Protein AF-A0A4Z2B7N5-F1 (afdb_monomer_lite)

Foldseek 3Di:
DCPPVVVVVVVVVVVVVVVVVVVVVLVVQLVQLLCQQAVNQPDCPDPFQSGPSDPNHDRDDSVVSSVVSVVCSVVLHAGDDHDPDPDDDDDDDDDDDDDDDDDDDDDPPLVPVQLAAELVNLVVLVVVCVVVVHCPSVLNSLLVQLLDLVRLLPYQFDDDPVVPPPDDDDDDDDDDDPDDDPDLAPPRHPLVSLLVSLVVQVVDPSNVLSNLNSLLNNLVVLLCCLVRVVVCVVPVSSLSSVSSVLSNLCCLPPSNLPGRVLSNLSSQLSDPPSSLQNNLQNQLVVDDVSLVSQLVSLVSSLVCVVVVDDADPVRHSCPDSSNVSSVSSNVSSVSSCVSNDDPPPPDPDCPDDDPDDD

Sequence (358 aa):
MSLRAVVHVSETSEQTCWSRQKRAAAKHLIEHYFLQLTEGCGNADCRNEFCASCRDFRPLDNNTAAVKALELFKINAKLCRPPPLNRESHSPSLGCGPSEYSQLELSDADFSDVHYLTETTVCMILSFCEEEGDYSALVRVIGRIFSKADALMRSFRKDDPTELLGASSAAALPDEDPGEASDLSEVTVDVRAVRRVYDRLLAIEQVEQAFVNALIHLSTNMELDLEYLNAYETNPDYLNIFIIIMENSNLHSPEYLEEALPQFCRALIKLPVSGLARLSKVWSTSGLPHIRHVMETFQQLITFTVVSNEYDAENLVNDDETVVAATRCLKVAFYASIQGGELDVGNSEEEGGGLGVR

Radius of gyration: 26.0 Å; chains: 1; bounding box: 65×75×94 Å

Organism: NCBI:txid433685

Secondary structure (DSSP, 8-state):
--THHHHHHHHHHHHHHHHHHHHHHHHHHHHHHHHHHHT----TT---TT-TTSTTPPP--HHHHHHHHHHHHHTTPPPPPPP----------------------------TT--S--HHHHHHHHHHHHHHS--HHHHHHHHHHHT-HHHHHHTTBPPPGGGS-SSS-------S---S-S-S----B-HHHHHHHHHHHTT-HHHHHHHHHHHHHHHHHHHHHHHHS-HHHH-GGGHHHHHHHHT-TTTTSHHIIIIIHHHHHHHHTTS-HHHHHHHHHHHHHS-HHHHHHHHHHHHHHHHHHHHHS---SSS-GGG-HHHHHHHHHHHHHHHHHHHHSPP--TTS----------

pLDDT: mean 76.88, std 22.71, range [23.25, 97.81]

Structure (mmCIF, N/CA/C/O backbone):
data_AF-A0A4Z2B7N5-F1
#
_entry.id   AF-A0A4Z2B7N5-F1
#
loop_
_atom_site.group_PDB
_atom_site.id
_atom_site.type_symbol
_atom_site.label_atom_id
_atom_site.label_alt_id
_atom_site.label_comp_id
_atom_site.label_asym_id
_atom_site.label_entity_id
_atom_site.label_seq_id
_atom_site.pdbx_PDB_ins_code
_atom_site.Cartn_x
_atom_site.Cartn_y
_atom_site.Cartn_z
_atom_site.occupancy
_atom_site.B_iso_or_equiv
_atom_site.auth_seq_id
_atom_site.auth_comp_id
_atom_site.auth_asym_id
_atom_site.auth_atom_id
_atom_site.pdbx_PDB_model_num
ATOM 1 N N . MET A 1 1 ? 20.828 36.002 -4.206 1.00 42.38 1 MET A N 1
ATOM 2 C CA . MET A 1 1 ? 21.111 34.993 -3.158 1.00 42.38 1 MET A CA 1
ATOM 3 C C . MET A 1 1 ? 20.049 33.900 -3.299 1.00 42.38 1 MET A C 1
ATOM 5 O O . MET A 1 1 ? 19.048 33.942 -2.618 1.00 42.38 1 MET A O 1
ATOM 9 N N . SER A 1 2 ? 19.980 33.262 -4.468 1.00 39.72 2 SER A N 1
ATOM 10 C CA . SER A 1 2 ? 20.593 31.985 -4.885 1.00 39.72 2 SER A CA 1
ATOM 11 C C . SER A 1 2 ? 19.779 30.762 -4.434 1.00 39.72 2 SER A C 1
ATOM 13 O O . SER A 1 2 ? 20.116 30.123 -3.445 1.00 39.72 2 SER A O 1
ATOM 15 N N . LEU A 1 3 ? 18.737 30.433 -5.214 1.00 36.25 3 LEU A N 1
ATOM 16 C CA . LEU A 1 3 ? 17.974 29.167 -5.193 1.00 36.25 3 LEU A CA 1
ATOM 17 C C . LEU A 1 3 ? 18.889 27.928 -5.198 1.00 36.25 3 LEU A C 1
ATOM 19 O O . LEU A 1 3 ? 18.594 26.923 -4.567 1.00 36.25 3 LEU A O 1
ATOM 23 N N . ARG A 1 4 ? 20.075 28.057 -5.801 1.00 35.12 4 ARG A N 1
ATOM 24 C CA . ARG A 1 4 ? 21.145 27.052 -5.806 1.00 35.12 4 ARG A CA 1
ATOM 25 C C . ARG A 1 4 ? 21.653 26.673 -4.407 1.00 35.12 4 ARG A C 1
ATOM 27 O O . ARG A 1 4 ? 22.159 25.577 -4.224 1.00 35.12 4 ARG A O 1
ATOM 34 N N . ALA A 1 5 ? 21.533 27.574 -3.427 1.00 36.69 5 ALA A N 1
ATOM 35 C CA . ALA A 1 5 ? 21.875 27.288 -2.034 1.00 36.69 5 ALA A CA 1
ATOM 36 C C . ALA A 1 5 ? 20.741 26.569 -1.287 1.00 36.69 5 ALA A C 1
ATOM 38 O O . ALA A 1 5 ? 21.019 25.894 -0.309 1.00 36.69 5 ALA A O 1
ATOM 39 N N . VAL A 1 6 ? 19.488 26.691 -1.742 1.00 39.19 6 VAL A N 1
ATOM 40 C CA . VAL A 1 6 ? 18.337 25.997 -1.141 1.00 39.19 6 VAL A CA 1
ATOM 41 C C . VAL A 1 6 ? 18.293 24.543 -1.614 1.00 39.19 6 VAL A C 1
ATOM 43 O O . VAL A 1 6 ? 18.191 23.659 -0.774 1.00 39.19 6 VAL A O 1
ATOM 46 N N . VAL A 1 7 ? 18.509 24.291 -2.913 1.00 39.56 7 VAL A N 1
ATOM 47 C CA . VAL A 1 7 ? 18.541 22.930 -3.494 1.00 39.56 7 VAL A CA 1
ATOM 48 C C . VAL A 1 7 ? 19.698 22.090 -2.935 1.00 39.56 7 VAL A C 1
ATOM 50 O O . VAL A 1 7 ? 19.508 20.955 -2.516 1.00 39.56 7 VAL A O 1
ATOM 53 N N . HIS A 1 8 ? 20.899 22.666 -2.803 1.00 32.88 8 HIS A N 1
ATOM 54 C CA . HIS A 1 8 ? 22.013 21.940 -2.180 1.00 32.88 8 HIS A CA 1
ATOM 55 C C . HIS A 1 8 ? 21.814 21.687 -0.678 1.00 32.88 8 HIS A C 1
ATOM 57 O O . HIS A 1 8 ? 22.381 20.739 -0.133 1.00 32.88 8 HIS A O 1
ATOM 63 N N . VAL A 1 9 ? 21.032 22.520 0.015 1.00 37.94 9 VAL A N 1
ATOM 64 C CA . VAL A 1 9 ? 20.709 22.312 1.434 1.00 37.94 9 VAL A CA 1
ATOM 65 C C . VAL A 1 9 ? 19.617 21.249 1.597 1.00 37.94 9 VAL A C 1
ATOM 67 O O . VAL A 1 9 ? 19.717 20.459 2.532 1.00 37.94 9 VAL A O 1
ATOM 70 N N . SER A 1 10 ? 18.639 21.154 0.687 1.00 40.88 10 SER A N 1
ATOM 71 C CA . SER A 1 10 ? 17.620 20.093 0.713 1.00 40.88 10 SER A CA 1
ATOM 72 C C . SER A 1 10 ? 18.211 18.720 0.378 1.00 40.88 10 SER A C 1
ATOM 74 O O . SER A 1 10 ? 18.073 17.812 1.196 1.00 40.88 10 SER A O 1
ATOM 76 N N . GLU A 1 11 ? 18.999 18.593 -0.698 1.00 37.28 11 GLU A N 1
ATOM 77 C CA . GLU A 1 11 ? 19.666 17.333 -1.086 1.00 37.28 11 GLU A CA 1
ATOM 78 C C . GLU A 1 11 ? 20.619 16.814 0.001 1.00 37.28 11 GLU A C 1
ATOM 80 O O . GLU A 1 11 ? 20.659 15.624 0.319 1.00 37.28 11 GLU A O 1
ATOM 85 N N . THR A 1 12 ? 21.392 17.705 0.633 1.00 39.81 12 THR A N 1
ATOM 86 C CA . THR A 1 12 ? 22.274 17.303 1.740 1.00 39.81 12 THR A CA 1
ATOM 87 C C . THR A 1 12 ? 21.484 16.949 3.002 1.00 39.81 12 THR A C 1
ATOM 89 O O . THR A 1 12 ? 21.902 16.067 3.761 1.00 39.81 12 THR A O 1
ATOM 92 N N . SER A 1 13 ? 20.316 17.561 3.227 1.00 39.22 13 SER A N 1
ATOM 93 C CA . SER A 1 13 ? 19.422 17.189 4.327 1.00 39.22 13 SER A CA 1
ATOM 94 C C . SER A 1 13 ? 18.787 15.807 4.116 1.00 39.22 13 SER A C 1
ATOM 96 O O . SER A 1 13 ? 18.803 14.995 5.041 1.00 39.22 13 SER A O 1
ATOM 98 N N . GLU A 1 14 ? 18.365 15.479 2.894 1.00 39.25 14 GLU A N 1
ATOM 99 C CA . GLU A 1 14 ? 17.767 14.191 2.524 1.00 39.25 14 GLU A CA 1
ATOM 100 C C . GLU A 1 14 ? 18.800 13.061 2.561 1.00 39.25 14 GLU A C 1
ATOM 102 O O . GLU A 1 14 ? 18.580 12.041 3.220 1.00 39.25 14 GLU A O 1
ATOM 107 N N . GLN A 1 15 ? 19.998 13.280 2.005 1.00 40.75 15 GLN A N 1
ATOM 108 C CA . GLN A 1 15 ? 21.109 12.322 2.071 1.00 40.75 15 GLN A CA 1
ATOM 109 C C . GLN A 1 15 ? 21.533 12.041 3.527 1.00 40.75 15 GLN A C 1
ATOM 111 O O . GLN A 1 15 ? 21.897 10.913 3.896 1.00 40.75 15 GLN A O 1
ATOM 116 N N . THR A 1 16 ? 21.485 13.059 4.397 1.00 49.03 16 THR A N 1
ATOM 117 C CA . THR A 1 16 ? 21.808 12.901 5.827 1.00 49.03 16 THR A CA 1
ATOM 118 C C . THR A 1 16 ? 20.672 12.277 6.637 1.00 49.03 16 THR A C 1
ATOM 120 O O . THR A 1 16 ? 20.952 11.635 7.651 1.00 49.03 16 THR A O 1
ATOM 123 N N . CYS A 1 17 ? 19.414 12.438 6.223 1.00 43.59 17 CYS A N 1
ATOM 124 C CA . CYS A 1 17 ? 18.256 11.782 6.830 1.00 43.59 17 CYS A CA 1
ATOM 125 C C . CYS A 1 17 ? 18.231 10.291 6.461 1.00 43.59 17 CYS A C 1
ATOM 127 O O . CYS A 1 17 ? 18.220 9.430 7.341 1.00 43.59 17 CYS A O 1
ATOM 129 N N . TRP A 1 18 ? 18.397 9.978 5.174 1.00 32.84 18 TRP A N 1
ATOM 130 C CA . TRP A 1 18 ? 18.506 8.619 4.639 1.00 32.84 18 TRP A CA 1
ATOM 131 C C . TRP A 1 18 ? 19.659 7.826 5.265 1.00 32.84 18 TRP A C 1
ATOM 133 O O . TRP A 1 18 ? 19.490 6.691 5.713 1.00 32.84 18 TRP A O 1
ATOM 143 N N . SER A 1 19 ? 20.844 8.434 5.383 1.00 48.66 19 SER A N 1
ATOM 144 C CA . SER A 1 19 ? 21.994 7.784 6.030 1.00 48.66 19 SER A CA 1
ATOM 145 C C . SER A 1 19 ? 21.819 7.616 7.545 1.00 48.66 19 SER A C 1
ATOM 147 O O . SER A 1 19 ? 22.312 6.634 8.109 1.00 48.66 19 SER A O 1
ATOM 149 N N . ARG A 1 20 ? 21.088 8.517 8.218 1.00 55.78 20 ARG A N 1
ATOM 150 C CA . ARG A 1 20 ? 20.693 8.348 9.626 1.00 55.78 20 ARG A CA 1
ATOM 151 C C . ARG A 1 20 ? 19.701 7.201 9.798 1.00 55.78 20 ARG A C 1
ATOM 153 O O . ARG A 1 20 ? 19.919 6.369 10.677 1.00 55.78 20 ARG A O 1
ATOM 160 N N . GLN A 1 21 ? 18.703 7.098 8.924 1.00 51.47 21 GLN A N 1
ATOM 161 C CA . GLN A 1 21 ? 17.700 6.034 8.958 1.00 51.47 21 GLN A CA 1
ATOM 162 C C . GLN A 1 21 ? 18.325 4.656 8.708 1.00 51.47 21 GLN A C 1
ATOM 164 O O . GLN A 1 21 ? 18.079 3.715 9.459 1.00 51.47 21 GLN A O 1
ATOM 169 N N . LYS A 1 22 ? 19.248 4.552 7.742 1.00 57.66 22 LYS A N 1
ATOM 170 C CA . LYS A 1 22 ? 20.021 3.323 7.493 1.00 57.66 22 LYS A CA 1
ATOM 171 C C . LYS A 1 22 ? 20.876 2.901 8.687 1.00 57.66 22 LYS A C 1
ATOM 173 O O . LYS A 1 22 ? 20.964 1.714 8.992 1.00 57.66 22 LYS A O 1
ATOM 178 N N . ARG A 1 23 ? 21.490 3.857 9.395 1.00 68.12 23 ARG A N 1
ATOM 179 C CA . ARG A 1 23 ? 22.247 3.570 10.627 1.00 68.12 23 ARG A CA 1
ATOM 180 C C . ARG A 1 23 ? 21.339 3.138 11.775 1.00 68.12 23 ARG A C 1
ATOM 182 O O . ARG A 1 23 ? 21.727 2.249 12.526 1.00 68.12 23 ARG A O 1
ATOM 189 N N . ALA A 1 24 ? 20.156 3.736 11.908 1.00 64.94 24 ALA A N 1
ATOM 190 C CA . ALA A 1 24 ? 19.178 3.357 12.925 1.00 64.94 24 ALA A CA 1
ATOM 191 C C . ALA A 1 24 ? 18.634 1.938 12.687 1.00 64.94 24 ALA A C 1
ATOM 193 O O . ALA A 1 24 ? 18.618 1.133 13.615 1.00 64.94 24 ALA A O 1
ATOM 194 N N . ALA A 1 25 ? 18.299 1.600 11.439 1.00 65.56 25 ALA A N 1
ATOM 195 C CA . ALA A 1 25 ? 17.850 0.263 11.056 1.00 65.56 25 ALA A CA 1
ATOM 196 C C . ALA A 1 25 ? 18.948 -0.796 11.251 1.00 65.56 25 ALA A C 1
ATOM 198 O O . ALA A 1 25 ? 18.705 -1.836 11.859 1.00 65.56 25 ALA A O 1
ATOM 199 N N . ALA A 1 26 ? 20.183 -0.505 10.823 1.00 73.31 26 ALA A N 1
ATOM 200 C CA . ALA A 1 26 ? 21.321 -1.394 11.060 1.00 73.31 26 ALA A CA 1
ATOM 201 C C . ALA A 1 26 ? 21.564 -1.613 12.561 1.00 73.31 26 ALA A C 1
ATOM 203 O O . ALA A 1 26 ? 21.784 -2.743 12.989 1.00 73.31 26 ALA A O 1
ATOM 204 N N . LYS A 1 27 ? 21.469 -0.550 13.372 1.00 81.31 27 LYS A N 1
ATOM 205 C CA . LYS A 1 27 ? 21.585 -0.643 14.831 1.00 81.31 27 LYS A CA 1
ATOM 206 C C . LYS A 1 27 ? 20.516 -1.572 15.412 1.00 81.31 27 LYS A C 1
ATOM 208 O O . LYS A 1 27 ? 20.873 -2.470 16.165 1.00 81.31 27 LYS A O 1
ATOM 213 N N . HIS A 1 28 ? 19.251 -1.386 15.034 1.00 78.81 28 HIS A N 1
ATOM 214 C CA . HIS A 1 28 ? 18.145 -2.214 15.520 1.00 78.81 28 HIS A CA 1
ATOM 215 C C . HIS A 1 28 ? 18.318 -3.689 15.125 1.00 78.81 28 HIS A C 1
ATOM 217 O O . HIS A 1 28 ? 18.081 -4.586 15.928 1.00 78.81 28 HIS A O 1
ATOM 223 N N . LEU A 1 29 ? 18.809 -3.958 13.911 1.00 79.88 29 LEU A N 1
ATOM 224 C CA . LEU A 1 29 ? 19.036 -5.324 13.443 1.00 79.88 29 LEU A CA 1
ATOM 225 C C . LEU A 1 29 ? 20.189 -6.010 14.189 1.00 79.88 29 LEU A C 1
ATOM 227 O O . LEU A 1 29 ? 20.070 -7.167 14.588 1.00 79.88 29 LEU A O 1
ATOM 231 N N . ILE A 1 30 ? 21.290 -5.291 14.423 1.00 86.12 30 ILE A N 1
ATOM 232 C CA . ILE A 1 30 ? 22.425 -5.787 15.215 1.00 86.12 30 ILE A CA 1
ATOM 233 C C . ILE A 1 30 ? 21.994 -6.046 16.663 1.00 86.12 30 ILE A C 1
ATOM 235 O O . ILE A 1 30 ? 22.372 -7.062 17.241 1.00 86.12 30 ILE A O 1
ATOM 239 N N . GLU A 1 31 ? 21.177 -5.163 17.236 1.00 86.81 31 GLU A N 1
ATOM 240 C CA . GLU A 1 31 ? 20.604 -5.331 18.572 1.00 86.81 31 GLU A CA 1
ATOM 241 C C . GLU A 1 31 ? 19.701 -6.569 18.646 1.00 86.81 31 GLU A C 1
ATOM 243 O O . GLU A 1 31 ? 19.785 -7.341 19.597 1.00 86.81 31 GLU A O 1
ATOM 248 N N . HIS A 1 32 ? 18.927 -6.847 17.597 1.00 83.44 32 HIS A N 1
ATOM 249 C CA . HIS A 1 32 ? 18.097 -8.044 17.534 1.00 83.44 32 HIS A CA 1
ATOM 250 C C . HIS A 1 32 ? 18.922 -9.339 17.420 1.00 83.44 32 HIS A C 1
ATOM 252 O O . HIS A 1 32 ? 18.642 -10.310 18.125 1.00 83.44 32 HIS A O 1
ATOM 258 N N . TYR A 1 33 ? 19.994 -9.357 16.616 1.00 86.44 33 TYR A N 1
ATOM 259 C CA . TYR A 1 33 ? 20.945 -10.479 16.616 1.00 86.44 33 TYR A CA 1
ATOM 260 C C . TYR A 1 33 ? 21.612 -10.659 17.980 1.00 86.44 33 TYR A C 1
ATOM 262 O O . TYR A 1 33 ? 21.822 -11.788 18.417 1.00 86.44 33 TYR A O 1
ATOM 270 N N . PHE A 1 34 ? 21.938 -9.559 18.657 1.00 90.81 34 PHE A N 1
ATOM 271 C CA . PHE A 1 34 ? 22.526 -9.600 19.986 1.00 90.81 34 PHE A CA 1
ATOM 272 C C . PHE A 1 34 ? 21.570 -10.244 20.995 1.00 90.81 34 PHE A C 1
ATOM 274 O O . PHE A 1 34 ? 21.945 -11.229 21.626 1.00 90.81 34 PHE A O 1
ATOM 281 N N . LEU A 1 35 ? 20.319 -9.775 21.066 1.00 88.00 35 LEU A N 1
ATOM 282 C CA . LEU A 1 35 ? 19.280 -10.343 21.932 1.00 88.00 35 LEU A CA 1
ATOM 283 C C . LEU A 1 35 ? 18.992 -11.813 21.602 1.00 88.00 35 LEU A C 1
ATOM 285 O O . LEU A 1 35 ? 18.832 -12.635 22.499 1.00 88.00 35 LEU A O 1
ATOM 289 N N . GLN A 1 36 ? 19.002 -12.196 20.326 1.00 89.75 36 GLN A N 1
ATOM 290 C CA . GLN A 1 36 ? 18.832 -13.593 19.926 1.00 89.75 36 GLN A CA 1
ATOM 291 C C . GLN A 1 36 ? 19.955 -14.506 20.454 1.00 89.75 36 GLN A C 1
ATOM 293 O O . GLN A 1 36 ? 19.702 -15.674 20.761 1.00 89.75 36 GLN A O 1
ATOM 298 N N . LEU A 1 37 ? 21.185 -13.997 20.550 1.00 89.12 37 LEU A N 1
ATOM 299 C CA . LEU A 1 37 ? 22.345 -14.743 21.040 1.00 89.12 37 LEU A CA 1
ATOM 300 C C . LEU A 1 37 ? 22.446 -14.759 22.572 1.00 89.12 37 LEU A C 1
ATOM 302 O O . LEU A 1 37 ? 23.026 -15.697 23.117 1.00 89.12 37 LEU A O 1
ATOM 306 N N . THR A 1 38 ? 21.913 -13.745 23.259 1.00 88.69 38 THR A N 1
ATOM 307 C CA . THR A 1 38 ? 21.989 -13.616 24.725 1.00 88.69 38 THR A CA 1
ATOM 308 C C . THR A 1 38 ? 20.734 -14.110 25.441 1.00 88.69 38 THR A C 1
ATOM 310 O O . THR A 1 38 ? 20.838 -14.823 26.436 1.00 88.69 38 THR A O 1
ATOM 313 N N . GLU A 1 39 ? 19.553 -13.758 24.937 1.00 86.75 39 GLU A N 1
ATOM 314 C CA . GLU A 1 39 ? 18.247 -14.060 25.537 1.00 86.75 39 GLU A CA 1
ATOM 315 C C . GLU A 1 39 ? 17.495 -15.148 24.760 1.00 86.75 39 GLU A C 1
ATOM 317 O O . GLU A 1 39 ? 16.781 -15.967 25.342 1.00 86.75 39 GLU A O 1
ATOM 322 N N . GLY A 1 40 ? 17.705 -15.207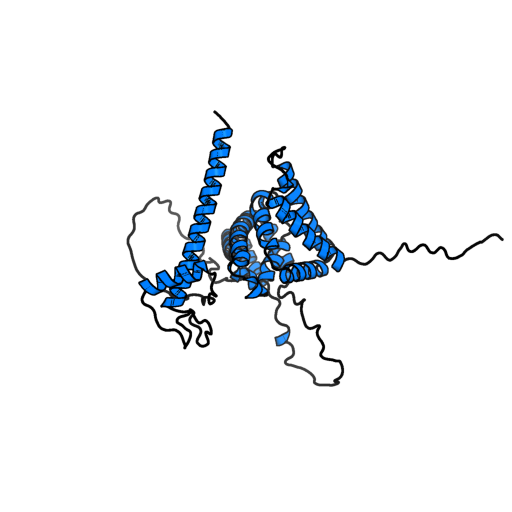 23.443 1.00 82.88 40 GLY A N 1
ATOM 323 C CA . GLY A 1 40 ? 16.995 -16.124 22.561 1.00 82.88 40 GLY A CA 1
ATOM 324 C C . GLY A 1 40 ? 15.592 -15.632 22.212 1.00 82.88 40 GLY A C 1
ATOM 325 O O . GLY A 1 40 ? 15.178 -14.539 22.577 1.00 82.88 40 GLY A O 1
ATOM 326 N N . CYS A 1 41 ? 14.852 -16.430 21.447 1.00 82.44 41 CYS A N 1
ATOM 327 C CA . CYS A 1 41 ? 13.516 -16.066 20.970 1.00 82.44 41 CYS A CA 1
ATOM 328 C C . CYS A 1 41 ? 12.372 -16.564 21.863 1.00 82.44 41 CYS A C 1
ATOM 330 O O . CYS A 1 41 ? 11.213 -16.353 21.531 1.00 82.44 41 CYS A O 1
ATOM 332 N N . GLY A 1 42 ? 12.665 -17.272 22.957 1.00 78.31 42 GLY A N 1
ATOM 333 C CA . GLY A 1 42 ? 11.660 -17.784 23.897 1.00 78.31 42 GLY A CA 1
ATOM 334 C C . GLY A 1 42 ? 10.883 -19.022 23.425 1.00 78.31 42 GLY A C 1
ATOM 335 O O . GLY A 1 42 ? 10.102 -19.571 24.198 1.00 78.31 42 GLY A O 1
ATOM 336 N N . ASN A 1 43 ? 11.109 -19.508 22.199 1.00 78.94 43 ASN A N 1
ATOM 337 C CA . ASN A 1 43 ? 10.448 -20.707 21.676 1.00 78.94 43 ASN A CA 1
ATOM 338 C C . ASN A 1 43 ? 11.166 -21.992 22.118 1.00 78.94 43 ASN A C 1
ATOM 340 O O . ASN A 1 43 ? 12.352 -22.168 21.835 1.00 78.94 43 ASN A O 1
ATOM 344 N N . ALA A 1 44 ? 10.428 -22.918 22.740 1.00 75.31 44 ALA A N 1
ATOM 345 C CA . ALA A 1 44 ? 10.958 -24.188 23.257 1.00 75.31 44 ALA A CA 1
ATOM 346 C C . ALA A 1 44 ? 11.462 -25.157 22.165 1.00 75.31 44 ALA A C 1
ATOM 348 O O . ALA A 1 44 ? 12.344 -25.978 22.430 1.00 75.31 44 ALA A O 1
ATOM 349 N N . ASP A 1 45 ? 10.935 -25.028 20.943 1.00 81.38 45 ASP A N 1
ATOM 350 C CA . ASP A 1 45 ? 11.290 -25.840 19.770 1.00 81.38 45 ASP A CA 1
ATOM 351 C C . ASP A 1 45 ? 12.056 -25.027 18.711 1.00 81.38 45 ASP A C 1
ATOM 353 O O . ASP A 1 45 ? 11.928 -25.241 17.502 1.00 81.38 45 ASP A O 1
ATOM 357 N N . CYS A 1 46 ? 12.853 -24.048 19.147 1.00 82.69 46 CYS A N 1
ATOM 358 C CA . CYS A 1 46 ? 13.691 -23.270 18.240 1.00 82.69 46 CYS A CA 1
ATOM 359 C C . CYS A 1 46 ? 14.715 -24.172 17.524 1.00 82.69 46 CYS A C 1
ATOM 361 O O . CYS A 1 46 ? 15.500 -24.864 18.169 1.00 82.69 46 CYS A O 1
ATOM 363 N N . ARG A 1 47 ? 14.731 -24.129 16.182 1.00 83.69 47 ARG A N 1
ATOM 364 C CA . ARG A 1 47 ? 15.681 -24.862 15.315 1.00 83.69 47 ARG A CA 1
ATOM 365 C C . ARG A 1 47 ? 16.790 -23.972 14.742 1.00 83.69 47 ARG A C 1
ATOM 367 O O . ARG A 1 47 ? 17.478 -24.375 13.809 1.00 83.69 47 ARG A O 1
ATOM 374 N N . ASN A 1 48 ? 16.917 -22.738 15.230 1.00 85.56 48 ASN A N 1
ATOM 375 C CA . ASN A 1 48 ? 17.936 -21.809 14.753 1.00 85.56 48 ASN A CA 1
ATOM 376 C C . ASN A 1 48 ? 19.257 -22.048 15.495 1.00 85.56 48 ASN A C 1
ATOM 378 O O . ASN A 1 48 ? 19.318 -21.905 16.713 1.00 85.56 48 ASN A O 1
ATOM 382 N N . GLU A 1 49 ? 20.314 -22.367 14.751 1.00 86.56 49 GLU A N 1
ATOM 383 C CA . GLU A 1 49 ? 21.664 -22.608 15.279 1.00 86.56 49 GLU A CA 1
ATOM 384 C C . GLU A 1 49 ? 22.274 -21.382 15.972 1.00 86.56 49 GLU A C 1
ATOM 386 O O . GLU A 1 49 ? 23.160 -21.529 16.807 1.00 86.56 49 GLU A O 1
ATOM 391 N N . PHE A 1 50 ? 21.798 -20.174 15.656 1.00 87.69 50 PHE A N 1
ATOM 392 C CA . PHE A 1 50 ? 22.306 -18.914 16.204 1.00 87.69 50 PHE A CA 1
ATOM 393 C C . PHE A 1 50 ? 21.352 -18.289 17.226 1.00 87.69 50 PHE A C 1
ATOM 395 O O . PHE A 1 50 ? 21.227 -17.067 17.280 1.00 87.69 50 PHE A O 1
ATOM 402 N N . CYS A 1 51 ? 20.632 -19.102 18.002 1.00 89.06 51 CYS A N 1
ATOM 403 C CA . CYS A 1 51 ? 19.656 -18.623 18.978 1.00 89.06 51 CYS A CA 1
ATOM 404 C C . CYS A 1 51 ? 19.810 -19.299 20.339 1.00 89.06 51 CYS A C 1
ATOM 406 O O . CYS A 1 51 ? 19.814 -20.524 20.418 1.00 89.06 51 CYS A O 1
ATOM 408 N N . ALA A 1 52 ? 19.816 -18.507 21.416 1.00 86.81 52 ALA A N 1
ATOM 409 C CA . ALA A 1 52 ? 19.970 -19.013 22.780 1.00 86.81 52 ALA A CA 1
ATOM 410 C C . ALA A 1 52 ? 18.846 -19.949 23.248 1.00 86.81 52 ALA A C 1
ATOM 412 O O . ALA A 1 52 ? 19.060 -20.759 24.144 1.00 86.81 52 ALA A O 1
ATOM 413 N N . SER A 1 53 ? 17.664 -19.887 22.626 1.00 84.06 53 SER A N 1
ATOM 414 C CA . SER A 1 53 ? 16.551 -20.802 22.921 1.00 84.06 53 SER A CA 1
ATOM 415 C C . SER A 1 53 ? 16.662 -22.160 22.208 1.00 84.06 53 SER A C 1
ATOM 417 O O . SER A 1 53 ? 15.842 -23.039 22.452 1.00 84.06 53 SER A O 1
ATOM 419 N N . CYS A 1 54 ? 17.644 -22.351 21.319 1.00 86.19 54 CYS A N 1
ATOM 420 C CA . CYS A 1 54 ? 17.893 -23.629 20.649 1.00 86.19 54 CYS A CA 1
ATOM 421 C C . CYS A 1 54 ? 18.676 -24.585 21.562 1.00 86.19 54 CYS A C 1
ATOM 423 O O . CYS A 1 54 ? 19.618 -24.180 22.241 1.00 86.19 54 CYS A O 1
ATOM 425 N N . ARG A 1 55 ? 18.323 -25.877 21.549 1.00 79.75 55 ARG A N 1
ATOM 426 C CA . ARG A 1 55 ? 18.932 -26.899 22.426 1.00 79.75 55 ARG A CA 1
ATOM 427 C C . ARG A 1 55 ? 20.418 -27.138 22.157 1.00 79.75 55 ARG A C 1
ATOM 429 O O . ARG A 1 55 ? 21.138 -27.539 23.066 1.00 79.75 55 ARG A O 1
ATOM 436 N N . ASP A 1 56 ? 20.859 -26.870 20.932 1.00 81.12 56 ASP A N 1
ATOM 437 C CA . ASP A 1 56 ? 22.245 -27.068 20.501 1.00 81.12 56 ASP A CA 1
ATOM 438 C C . ASP A 1 56 ? 23.105 -25.800 20.664 1.00 81.12 56 ASP A C 1
ATOM 440 O O . ASP A 1 56 ? 24.303 -25.811 20.365 1.00 81.12 56 ASP A O 1
ATOM 444 N N . PHE A 1 57 ? 22.523 -24.700 21.157 1.00 86.44 57 PHE A N 1
ATOM 445 C CA . PHE A 1 57 ? 23.233 -23.437 21.321 1.00 86.44 57 PHE A CA 1
ATOM 446 C C . PHE A 1 57 ? 24.075 -23.413 22.597 1.00 86.44 57 PHE A C 1
ATOM 448 O O . PHE A 1 57 ? 23.624 -23.767 23.688 1.00 86.44 57 PHE A O 1
ATOM 455 N N . ARG A 1 58 ? 25.316 -22.933 22.475 1.00 85.06 58 ARG A N 1
ATOM 456 C CA . ARG A 1 58 ? 26.194 -22.685 23.622 1.00 85.06 58 ARG A CA 1
ATOM 457 C C . ARG A 1 58 ? 26.099 -21.215 24.027 1.00 85.06 58 ARG A C 1
ATOM 459 O O . ARG A 1 58 ? 26.395 -20.373 23.181 1.00 85.06 58 ARG A O 1
ATOM 466 N N . PRO A 1 59 ? 25.759 -20.900 25.290 1.00 85.56 59 PRO A N 1
ATOM 467 C CA . PRO A 1 59 ? 25.728 -19.523 25.771 1.00 85.56 59 PRO A CA 1
ATOM 468 C C . PRO A 1 59 ? 27.052 -18.795 25.511 1.00 85.56 59 PRO A C 1
ATOM 470 O O . PRO A 1 59 ? 28.129 -19.347 25.749 1.00 85.56 59 PRO A O 1
ATOM 473 N N . LEU A 1 60 ? 26.955 -17.560 25.026 1.00 88.31 60 LEU A N 1
ATOM 474 C CA . LEU A 1 60 ? 28.087 -16.677 24.745 1.00 88.31 60 LEU A CA 1
ATOM 475 C C . LEU A 1 60 ? 28.166 -15.579 25.812 1.00 88.31 60 LEU A C 1
ATOM 477 O O . LEU A 1 60 ? 27.149 -15.196 26.388 1.00 88.31 60 LEU A O 1
ATOM 481 N N . ASP A 1 61 ? 29.361 -15.044 26.064 1.00 91.88 61 ASP A N 1
ATOM 482 C CA . ASP A 1 61 ? 29.495 -13.796 26.818 1.00 91.88 61 ASP A CA 1
ATOM 483 C C . ASP A 1 61 ? 29.062 -12.592 25.966 1.00 91.88 61 ASP A C 1
ATOM 485 O O . ASP A 1 61 ? 29.074 -12.649 24.736 1.00 91.88 61 ASP A O 1
ATOM 489 N N . ASN A 1 62 ? 28.721 -11.478 26.615 1.00 89.38 62 ASN A N 1
ATOM 490 C CA . ASN A 1 62 ? 28.191 -10.293 25.935 1.00 89.38 62 ASN A CA 1
ATOM 491 C C . ASN A 1 62 ? 29.144 -9.727 24.869 1.00 89.38 62 ASN A C 1
ATOM 493 O O . ASN A 1 62 ? 28.695 -9.284 23.816 1.00 89.38 62 ASN A O 1
ATOM 497 N N . ASN A 1 63 ? 30.459 -9.747 25.090 1.00 91.44 63 ASN A N 1
ATOM 498 C CA . ASN A 1 63 ? 31.393 -9.189 24.112 1.00 91.44 63 ASN A CA 1
ATOM 499 C C . ASN A 1 63 ? 31.487 -10.100 22.882 1.00 91.44 63 ASN A C 1
ATOM 501 O O . ASN A 1 63 ? 31.443 -9.619 21.749 1.00 91.44 63 ASN A O 1
ATOM 505 N N . THR A 1 64 ? 31.534 -11.416 23.093 1.00 90.88 64 THR A N 1
ATOM 506 C CA . THR A 1 64 ? 31.509 -12.402 22.006 1.00 90.88 64 THR A CA 1
ATOM 507 C C . THR A 1 64 ? 30.172 -12.394 21.263 1.00 90.88 64 THR A C 1
ATOM 509 O O . THR A 1 64 ? 30.162 -12.457 20.035 1.00 90.88 64 THR A O 1
ATOM 512 N N . ALA A 1 65 ? 29.045 -12.246 21.966 1.00 90.75 65 ALA A N 1
ATOM 513 C CA . ALA A 1 65 ? 27.721 -12.125 21.361 1.00 90.75 65 ALA A CA 1
ATOM 514 C C . ALA A 1 65 ? 27.601 -10.862 20.493 1.00 90.75 65 ALA A C 1
ATOM 516 O O . ALA A 1 65 ? 27.066 -10.936 19.391 1.00 90.75 65 ALA A O 1
ATOM 517 N N . ALA A 1 66 ? 28.159 -9.725 20.925 1.00 90.31 66 ALA A N 1
ATOM 518 C CA . ALA A 1 66 ? 28.163 -8.488 20.141 1.00 90.31 66 ALA A CA 1
ATOM 519 C C . ALA A 1 66 ? 28.994 -8.611 18.853 1.00 90.31 66 ALA A C 1
ATOM 521 O O . ALA A 1 66 ? 28.549 -8.197 17.782 1.00 90.31 66 ALA A O 1
ATOM 522 N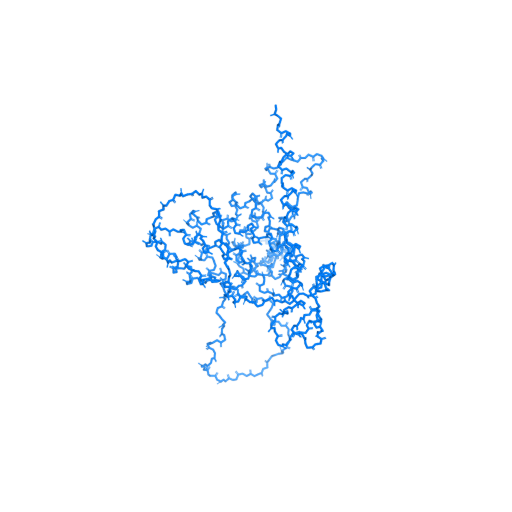 N . VAL A 1 67 ? 30.178 -9.233 18.927 1.00 92.50 67 VAL A N 1
ATOM 523 C CA . VAL A 1 67 ? 30.997 -9.513 17.734 1.00 92.50 67 VAL A CA 1
ATOM 524 C C . VAL A 1 67 ? 30.265 -10.471 16.794 1.00 92.50 67 VAL A C 1
ATOM 526 O O . VAL A 1 67 ? 30.191 -10.225 15.591 1.00 92.50 67 VAL A O 1
ATOM 529 N N . LYS A 1 68 ? 29.655 -11.530 17.337 1.00 88.06 68 LYS A N 1
ATOM 530 C CA . LYS A 1 68 ? 28.902 -12.502 16.543 1.00 88.06 68 LYS A CA 1
ATOM 531 C C . LYS A 1 68 ? 27.658 -11.883 15.901 1.00 88.06 68 LYS A C 1
ATOM 533 O O . LYS A 1 68 ? 27.369 -12.189 14.751 1.00 88.06 68 LYS A O 1
ATOM 538 N N . ALA A 1 69 ? 26.973 -10.964 16.579 1.00 90.44 69 ALA A N 1
ATOM 539 C CA . ALA A 1 69 ? 25.840 -10.226 16.026 1.00 90.44 69 ALA A CA 1
ATOM 540 C C . ALA A 1 69 ? 26.236 -9.387 14.798 1.00 90.44 69 ALA A C 1
ATOM 542 O O . ALA A 1 69 ? 25.514 -9.377 13.803 1.00 90.44 69 ALA A O 1
ATOM 543 N N . LEU A 1 70 ? 27.414 -8.752 14.821 1.00 90.00 70 LEU A N 1
ATOM 544 C CA . LEU A 1 70 ? 27.956 -8.034 13.660 1.00 90.00 70 LEU A CA 1
ATOM 545 C C . LEU A 1 70 ? 28.298 -8.975 12.496 1.00 90.00 70 LEU A C 1
ATOM 547 O O . LEU A 1 70 ? 28.057 -8.635 11.337 1.00 90.00 70 LEU A O 1
ATOM 551 N N . GLU A 1 71 ? 28.844 -10.159 12.784 1.00 90.50 71 GLU A N 1
ATOM 552 C CA . GLU A 1 71 ? 29.111 -11.178 11.761 1.00 90.50 71 GLU A CA 1
ATOM 553 C C . GLU A 1 71 ? 27.818 -11.682 11.112 1.00 90.50 71 GLU A C 1
ATOM 555 O O . GLU A 1 71 ? 27.745 -11.751 9.886 1.00 90.50 71 GLU A O 1
ATOM 560 N N . LEU A 1 72 ? 26.798 -11.988 11.922 1.00 88.75 72 LEU A N 1
ATOM 561 C CA . LEU A 1 72 ? 25.488 -12.457 11.462 1.00 88.75 72 LEU A CA 1
ATOM 562 C C . LEU A 1 72 ? 24.754 -11.387 10.647 1.00 88.75 72 LEU A C 1
ATOM 564 O O . LEU A 1 72 ? 24.178 -11.708 9.608 1.00 88.75 72 LEU A O 1
ATOM 568 N N . PHE A 1 73 ? 24.854 -10.121 11.061 1.00 87.56 73 PHE A N 1
ATOM 569 C CA . PHE A 1 73 ? 24.368 -8.977 10.294 1.00 87.56 73 PHE A CA 1
ATOM 570 C C . PHE A 1 73 ? 25.042 -8.891 8.920 1.00 87.56 73 PHE A C 1
ATOM 572 O O . PHE A 1 73 ? 24.366 -8.726 7.913 1.00 87.56 73 PHE A O 1
ATOM 579 N N . LYS A 1 74 ? 26.368 -9.062 8.848 1.00 87.94 74 LYS A N 1
ATOM 580 C CA . LYS A 1 74 ? 27.114 -8.962 7.584 1.00 87.94 74 LYS A CA 1
ATOM 581 C C . LYS A 1 74 ? 26.729 -10.039 6.561 1.00 87.94 74 LYS A C 1
ATOM 583 O O . LYS A 1 74 ? 26.857 -9.797 5.364 1.00 87.94 74 LYS A O 1
ATOM 588 N N . ILE A 1 75 ? 26.307 -11.219 7.019 1.00 87.62 75 ILE A N 1
ATOM 589 C CA . ILE A 1 75 ? 25.932 -12.351 6.155 1.00 87.62 75 ILE A CA 1
ATOM 590 C C . ILE A 1 75 ? 24.414 -12.526 6.008 1.00 87.62 75 ILE A C 1
ATOM 592 O O . ILE A 1 75 ? 23.992 -13.512 5.410 1.00 87.62 75 ILE A O 1
ATOM 596 N N . ASN A 1 76 ? 23.608 -11.608 6.557 1.00 76.88 76 ASN A N 1
ATOM 597 C CA . ASN A 1 76 ? 22.143 -11.692 6.600 1.00 76.88 76 ASN A CA 1
ATOM 598 C C . ASN A 1 76 ? 21.644 -13.064 7.095 1.00 76.88 76 ASN A C 1
ATOM 600 O O . ASN A 1 76 ? 20.852 -13.743 6.439 1.00 76.88 76 ASN A O 1
ATOM 604 N N . ALA A 1 77 ? 22.161 -13.509 8.243 1.00 83.19 77 ALA A N 1
ATOM 605 C CA . ALA A 1 77 ? 21.781 -14.790 8.832 1.00 83.19 77 ALA A CA 1
ATOM 606 C C . ALA A 1 77 ? 20.302 -14.823 9.272 1.00 83.19 77 ALA A C 1
ATOM 608 O O . ALA A 1 77 ? 19.649 -13.804 9.457 1.00 83.19 77 ALA A O 1
ATOM 609 N N . LYS A 1 78 ? 19.738 -16.017 9.483 1.00 81.94 78 LYS A N 1
ATOM 610 C CA . LYS A 1 78 ? 18.324 -16.143 9.875 1.00 81.94 78 LYS A CA 1
ATOM 611 C C . LYS A 1 78 ? 18.081 -15.594 11.287 1.00 81.94 78 LYS A C 1
ATOM 613 O O . LYS A 1 78 ? 18.699 -16.058 12.251 1.00 81.94 78 LYS A O 1
ATOM 618 N N . LEU A 1 79 ? 17.129 -14.670 11.408 1.00 85.00 79 LEU A N 1
ATOM 619 C CA . LEU A 1 79 ? 16.604 -14.171 12.679 1.00 85.00 79 LEU A CA 1
ATOM 620 C C . LEU A 1 79 ? 15.349 -14.947 13.091 1.00 85.00 79 LEU A C 1
ATOM 622 O O . LEU A 1 79 ? 14.493 -15.273 12.271 1.00 85.00 79 LEU A O 1
ATOM 626 N N . CYS A 1 80 ? 15.235 -15.245 14.377 1.00 82.06 80 CYS A N 1
ATOM 627 C CA . CYS A 1 80 ? 14.012 -15.750 14.979 1.00 82.06 80 CYS A CA 1
ATOM 628 C C . CYS A 1 80 ? 13.018 -14.596 15.154 1.00 82.06 80 CYS A C 1
ATOM 630 O O . CYS A 1 80 ? 13.422 -13.504 15.536 1.00 82.06 80 CYS A O 1
ATOM 632 N N . ARG A 1 81 ? 11.717 -14.831 14.937 1.00 60.81 81 ARG A N 1
ATOM 633 C CA . ARG A 1 81 ? 10.688 -13.838 15.285 1.00 60.81 81 ARG A CA 1
ATOM 634 C C . ARG A 1 81 ? 10.726 -13.564 16.797 1.00 60.81 81 ARG A C 1
ATOM 636 O O . ARG A 1 81 ? 10.730 -14.540 17.555 1.00 60.81 81 ARG A O 1
ATOM 643 N N . PRO A 1 82 ? 10.731 -12.300 17.247 1.00 51.34 82 PRO A N 1
ATOM 644 C CA . PRO A 1 82 ? 10.544 -12.002 18.657 1.00 51.34 82 PRO A CA 1
ATOM 645 C C . PRO A 1 82 ? 9.086 -12.303 19.055 1.00 51.34 82 PRO A C 1
ATOM 647 O O . PRO A 1 82 ? 8.169 -12.024 18.276 1.00 51.34 82 PRO A O 1
ATOM 650 N N . PRO A 1 83 ? 8.828 -12.859 20.251 1.00 37.78 83 PRO A N 1
ATOM 651 C CA . PRO A 1 83 ? 7.502 -12.797 20.851 1.00 37.78 83 PRO A CA 1
ATOM 652 C C . PRO A 1 83 ? 7.168 -11.334 21.183 1.00 37.78 83 PRO A C 1
ATOM 654 O O . PRO A 1 83 ? 8.087 -10.541 21.416 1.00 37.78 83 PRO A O 1
ATOM 657 N N . PRO A 1 84 ? 5.882 -10.953 21.281 1.00 32.53 84 PRO A N 1
ATOM 658 C CA . PRO A 1 84 ? 5.522 -9.658 21.840 1.00 32.53 84 PRO A CA 1
ATOM 659 C C . PRO A 1 84 ? 6.050 -9.593 23.281 1.00 32.53 84 PRO A C 1
ATOM 661 O O . PRO A 1 84 ? 5.628 -10.358 24.149 1.00 32.53 84 PRO A O 1
ATOM 664 N N . LEU A 1 85 ? 7.026 -8.716 23.521 1.00 36.12 85 LEU A N 1
ATOM 665 C CA . LEU A 1 85 ? 7.613 -8.478 24.836 1.00 36.12 85 LEU A CA 1
ATOM 666 C C . LEU A 1 85 ? 6.560 -7.849 25.750 1.00 36.12 85 LEU A C 1
ATOM 668 O O . LEU A 1 85 ? 6.392 -6.635 25.782 1.00 36.12 85 LEU A O 1
ATOM 672 N N . ASN A 1 86 ? 5.876 -8.682 26.529 1.00 38.28 86 ASN A N 1
ATOM 673 C CA . ASN A 1 86 ? 5.201 -8.229 27.733 1.00 38.28 86 ASN A CA 1
A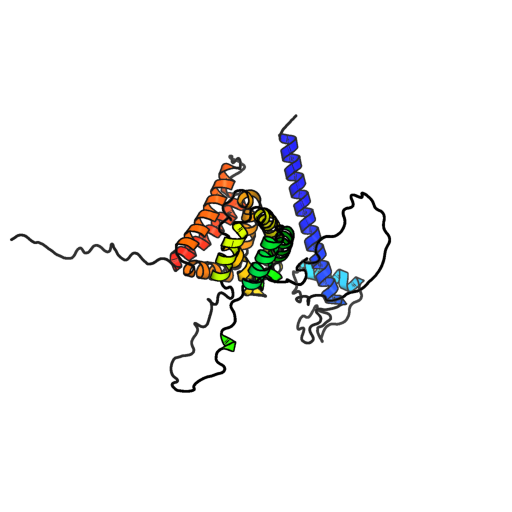TOM 674 C C . ASN A 1 86 ? 6.227 -8.270 28.873 1.00 38.28 86 ASN A C 1
ATOM 676 O O . ASN A 1 86 ? 6.421 -9.302 29.516 1.00 38.28 86 ASN A O 1
ATOM 680 N N . ARG A 1 87 ? 6.956 -7.170 29.077 1.00 30.02 87 ARG A N 1
ATOM 681 C CA . ARG A 1 87 ? 7.765 -6.965 30.284 1.00 30.02 87 ARG A CA 1
ATOM 682 C C . ARG A 1 87 ? 7.629 -5.532 30.771 1.00 30.02 87 ARG A C 1
ATOM 684 O O . ARG A 1 87 ? 8.384 -4.643 30.393 1.00 30.02 87 ARG A O 1
ATOM 691 N N . GLU A 1 88 ? 6.678 -5.357 31.679 1.00 37.78 88 GLU A N 1
ATOM 692 C CA . GLU A 1 88 ? 6.754 -4.338 32.716 1.00 37.78 88 GLU A CA 1
ATOM 693 C C . GLU A 1 88 ? 8.072 -4.528 33.479 1.00 37.78 88 GLU A C 1
ATOM 695 O O . GLU A 1 88 ? 8.366 -5.603 34.007 1.00 37.78 88 GLU A O 1
ATOM 700 N N . SER A 1 89 ? 8.911 -3.497 33.507 1.00 31.25 89 SER A N 1
ATOM 701 C CA . SER A 1 89 ? 10.078 -3.426 34.384 1.00 31.25 89 SER A CA 1
ATOM 702 C C . SER A 1 89 ? 10.434 -1.964 34.620 1.00 31.25 89 SER A C 1
ATOM 704 O O . SER A 1 89 ? 11.085 -1.312 33.808 1.00 31.25 89 SER A O 1
ATOM 706 N N . HIS A 1 90 ? 9.979 -1.464 35.764 1.00 31.33 90 HIS A N 1
ATOM 707 C CA . HIS A 1 90 ? 10.418 -0.227 36.391 1.00 31.33 90 HIS A CA 1
ATOM 708 C C . HIS A 1 90 ? 11.947 -0.090 36.407 1.00 31.33 90 HIS A C 1
ATOM 710 O O . HIS A 1 90 ? 12.647 -0.976 36.892 1.00 31.33 90 HIS A O 1
ATOM 716 N N . SER A 1 91 ? 12.460 1.080 36.026 1.00 29.02 91 SER A N 1
ATOM 717 C CA . SER A 1 91 ? 13.555 1.713 36.772 1.00 29.02 91 SER A CA 1
ATOM 718 C C . SER A 1 91 ? 13.603 3.236 36.536 1.00 29.02 91 SER A C 1
ATOM 720 O O . SER A 1 91 ? 13.129 3.706 35.502 1.00 29.02 91 SER A O 1
ATOM 722 N N . PRO A 1 92 ? 14.094 4.024 37.516 1.00 37.28 92 PRO A N 1
ATOM 723 C CA . PRO A 1 92 ? 13.875 5.467 37.599 1.00 37.28 92 PRO A CA 1
ATOM 724 C C . PRO A 1 92 ? 15.113 6.286 37.198 1.00 37.28 92 PRO A C 1
ATOM 726 O O . PRO A 1 92 ? 16.242 5.915 37.512 1.00 37.28 92 PRO A O 1
ATOM 729 N N . SER A 1 93 ? 14.921 7.448 36.570 1.00 27.28 93 SER A N 1
ATOM 730 C CA . SER A 1 93 ? 15.865 8.589 36.606 1.00 27.28 93 SER A CA 1
ATOM 731 C C . SER A 1 93 ? 15.172 9.821 36.005 1.00 27.28 93 SER A C 1
ATOM 733 O O . SER A 1 93 ? 14.786 9.814 34.845 1.00 27.28 93 SER A O 1
ATOM 735 N N . LEU A 1 94 ? 14.738 10.771 36.839 1.00 27.53 94 LEU A N 1
ATOM 736 C CA . LEU A 1 94 ? 15.451 12.013 37.193 1.00 27.53 94 LEU A CA 1
ATOM 737 C C . LEU A 1 94 ? 15.551 12.992 36.014 1.00 27.53 94 LEU A C 1
ATOM 739 O O . LEU A 1 94 ? 16.298 12.787 35.065 1.00 27.53 94 LEU A O 1
ATOM 743 N N . GLY A 1 95 ? 14.731 14.041 36.111 1.00 25.28 95 GLY A N 1
ATOM 744 C CA . GLY A 1 95 ? 14.400 14.962 35.032 1.00 25.28 95 GLY A CA 1
ATOM 745 C C . GLY A 1 95 ? 15.411 16.073 34.762 1.00 25.28 95 GLY A C 1
ATOM 746 O O . GLY A 1 95 ? 16.363 16.282 35.507 1.00 25.28 95 GLY A O 1
ATOM 747 N N . CYS A 1 96 ? 15.098 16.854 33.729 1.00 24.95 96 CYS A N 1
ATOM 748 C CA . CYS A 1 96 ? 15.161 18.314 33.768 1.00 24.95 96 CYS A CA 1
ATOM 749 C C . CYS A 1 96 ? 14.248 18.869 32.653 1.00 24.95 96 CYS A C 1
ATOM 751 O O . CYS A 1 96 ? 14.501 18.614 31.478 1.00 24.95 96 CYS A O 1
ATOM 753 N N . GLY A 1 97 ? 13.152 19.545 33.025 1.00 23.25 97 GLY A N 1
ATOM 754 C CA . GLY A 1 97 ? 12.248 20.268 32.107 1.00 23.25 97 GLY A CA 1
ATOM 755 C C . GLY A 1 97 ? 12.736 21.706 31.847 1.00 23.25 97 GLY A C 1
ATOM 756 O O . GLY A 1 97 ? 13.934 21.948 32.005 1.00 23.25 97 GLY A O 1
ATOM 757 N N . PRO A 1 98 ? 11.861 22.701 31.575 1.00 39.38 98 PRO A N 1
ATOM 758 C CA . PRO A 1 98 ? 10.419 22.635 31.293 1.00 39.38 98 PRO A CA 1
ATOM 759 C C . PRO A 1 98 ? 9.977 23.530 30.101 1.00 39.38 98 PRO A C 1
ATOM 761 O O . PRO A 1 98 ? 10.662 24.478 29.726 1.00 39.38 98 PRO A O 1
ATOM 764 N N . SER A 1 99 ? 8.760 23.330 29.592 1.00 27.66 99 SER A N 1
ATOM 765 C CA . SER A 1 99 ? 7.882 24.471 29.284 1.00 27.66 99 SER A CA 1
ATOM 766 C C . SER A 1 99 ? 6.426 24.030 29.371 1.00 27.66 99 SER A C 1
ATOM 768 O O . SER A 1 99 ? 5.908 23.340 28.495 1.00 27.66 99 SER A O 1
ATOM 770 N N . GLU A 1 100 ? 5.820 24.411 30.489 1.00 27.00 100 GLU A N 1
ATOM 771 C CA . GLU A 1 100 ? 4.403 24.332 30.801 1.00 27.00 100 GLU A CA 1
ATOM 772 C C . GLU A 1 100 ? 3.567 25.075 29.755 1.00 27.00 100 GLU A C 1
ATOM 774 O O . GLU A 1 100 ? 3.812 26.247 29.485 1.00 27.00 100 GLU A O 1
ATOM 779 N N . TYR A 1 101 ? 2.521 24.419 29.265 1.00 26.88 101 TYR A N 1
ATOM 780 C CA . TYR A 1 101 ? 1.187 25.008 29.224 1.00 26.88 101 TYR A CA 1
ATOM 781 C C . TYR A 1 101 ? 0.211 23.913 29.652 1.00 26.88 101 TYR A C 1
ATOM 783 O O . TYR A 1 101 ? -0.007 22.926 28.955 1.00 26.88 101 TYR A O 1
ATOM 791 N N . SER A 1 102 ? -0.290 24.061 30.872 1.00 32.03 102 SER A N 1
ATOM 792 C CA . SER A 1 102 ? -1.260 23.185 31.512 1.00 32.03 102 SER A CA 1
ATOM 793 C C . SER A 1 102 ? -2.633 23.325 30.859 1.00 32.03 102 SER A C 1
ATOM 795 O O . SER A 1 102 ? -3.135 24.445 30.781 1.00 32.03 102 SER A O 1
ATOM 797 N N . GLN A 1 103 ? -3.304 22.213 30.546 1.00 30.98 103 GLN A N 1
ATOM 798 C CA . GLN A 1 103 ? -4.752 22.143 30.743 1.00 30.98 103 GLN A CA 1
ATOM 799 C C . GLN A 1 103 ? -5.244 20.703 30.965 1.00 30.98 103 GLN A C 1
ATOM 801 O O . GLN A 1 103 ? -5.177 19.846 30.097 1.00 30.98 103 GLN A O 1
ATOM 806 N N . LEU A 1 104 ? -5.662 20.506 32.213 1.00 30.42 104 LEU A N 1
ATOM 807 C CA . LEU A 1 104 ? -6.517 19.494 32.833 1.00 30.42 104 LEU A CA 1
ATOM 808 C C . LEU A 1 104 ? -7.407 18.623 31.915 1.00 30.42 104 LEU A C 1
ATOM 810 O O . LEU A 1 104 ? -8.179 19.147 31.121 1.00 30.42 104 LEU A O 1
ATOM 814 N N . GLU A 1 105 ? -7.316 17.312 32.172 1.00 40.28 105 GLU A N 1
ATOM 815 C CA . GLU A 1 105 ? -8.340 16.245 32.137 1.00 40.28 105 GLU A CA 1
ATOM 816 C C . GLU A 1 105 ? -9.527 16.361 31.167 1.00 40.28 105 GLU A C 1
ATOM 818 O O . GLU A 1 105 ? -10.490 17.046 31.496 1.00 40.28 105 GLU A O 1
ATOM 823 N N . LEU A 1 106 ? -9.536 15.537 30.102 1.00 30.03 106 LEU A N 1
ATOM 824 C CA . LEU A 1 106 ? -10.743 14.981 29.461 1.00 30.03 106 LEU A CA 1
ATOM 825 C C . LEU A 1 106 ? -10.443 13.597 28.810 1.00 30.03 106 LEU A C 1
ATOM 827 O O . LEU A 1 106 ? -9.488 13.466 28.051 1.00 30.03 106 LEU A O 1
ATOM 831 N N . SER A 1 107 ? -11.267 12.595 29.162 1.00 35.62 107 SER A N 1
ATOM 832 C CA . SER A 1 107 ? -11.498 11.242 28.586 1.00 35.62 107 SER A CA 1
ATOM 833 C C . SER A 1 107 ? -10.327 10.258 28.352 1.00 35.62 107 SER A C 1
ATOM 835 O O . SER A 1 107 ? -9.672 10.262 27.313 1.00 35.62 107 SER A O 1
ATOM 837 N N . ASP A 1 108 ? -10.186 9.295 29.270 1.00 40.88 108 ASP A N 1
ATOM 838 C CA . ASP A 1 108 ? -9.387 8.061 29.156 1.00 40.88 108 ASP A CA 1
ATOM 839 C C . ASP A 1 108 ? -10.078 7.011 28.257 1.00 40.88 108 ASP A C 1
ATOM 841 O O . ASP A 1 108 ? -10.585 5.988 28.714 1.00 40.88 108 ASP A O 1
ATOM 845 N N . ALA A 1 109 ? -10.154 7.295 26.957 1.00 53.88 109 ALA A N 1
ATOM 846 C CA . ALA A 1 109 ? -10.567 6.329 25.938 1.00 53.88 109 ALA A CA 1
ATOM 847 C C . ALA A 1 109 ? -9.505 6.256 24.832 1.00 53.88 109 ALA A C 1
ATOM 849 O O . ALA A 1 109 ? -9.787 6.410 23.649 1.00 53.88 109 ALA A O 1
ATOM 850 N N . ASP A 1 110 ? -8.247 6.023 25.213 1.00 60.84 110 ASP A N 1
ATOM 851 C CA . ASP A 1 110 ? -7.109 6.010 24.281 1.00 60.84 110 ASP A CA 1
ATOM 852 C C . ASP A 1 110 ? -7.084 4.782 23.338 1.00 60.84 110 ASP A C 1
ATOM 854 O O . ASP A 1 110 ? -6.140 4.612 22.559 1.00 60.84 110 ASP A O 1
ATOM 858 N N . PHE A 1 111 ? -8.098 3.899 23.409 1.00 76.38 111 PHE A N 1
ATOM 859 C CA . PHE A 1 111 ? -8.206 2.632 22.664 1.00 76.38 111 PHE A CA 1
ATOM 860 C C . PHE A 1 111 ? -6.864 1.882 22.600 1.00 76.38 111 PHE A C 1
ATOM 862 O O . PHE A 1 111 ? -6.490 1.278 21.586 1.00 76.38 111 PHE A O 1
ATOM 869 N N . SER A 1 112 ? -6.091 1.958 23.684 1.00 75.00 112 SER A N 1
ATOM 870 C CA . SER A 1 112 ? -4.689 1.550 23.718 1.00 75.00 112 SER A CA 1
ATOM 871 C C . SER A 1 112 ? -4.533 0.049 23.454 1.00 75.00 112 SER A C 1
ATOM 873 O O . SER A 1 112 ? -3.577 -0.345 22.782 1.00 75.00 112 SER A O 1
ATOM 875 N N . ASP A 1 113 ? -5.537 -0.736 23.839 1.00 78.62 113 ASP A N 1
ATOM 876 C CA . ASP A 1 113 ? -5.633 -2.189 23.665 1.00 78.62 113 ASP A CA 1
ATOM 877 C C . ASP A 1 113 ? -5.960 -2.636 22.225 1.00 78.62 113 ASP A C 1
ATOM 879 O O . ASP A 1 113 ? -5.874 -3.819 21.889 1.00 78.62 113 ASP A O 1
ATOM 883 N N . VAL A 1 114 ? -6.328 -1.710 21.330 1.00 84.38 114 VAL A N 1
ATOM 884 C CA . VAL A 1 114 ? -6.653 -2.046 19.936 1.00 84.38 114 VAL A CA 1
ATOM 885 C C . VAL A 1 114 ? -5.372 -2.256 19.125 1.00 84.38 114 VAL A C 1
ATOM 887 O O . VAL A 1 114 ? -4.720 -1.309 18.679 1.00 84.38 114 VAL A O 1
ATOM 890 N N . HIS A 1 115 ? -5.014 -3.521 18.908 1.00 85.56 115 HIS A N 1
ATOM 891 C CA . HIS A 1 115 ? -3.796 -3.909 18.187 1.00 85.56 115 HIS A CA 1
ATOM 892 C C . HIS A 1 115 ? -3.987 -4.187 16.689 1.00 85.56 115 HIS A C 1
ATOM 894 O O . HIS A 1 115 ? -3.001 -4.229 15.959 1.00 85.56 115 HIS A O 1
ATOM 900 N N . TYR A 1 116 ? -5.220 -4.394 16.230 1.00 89.00 116 TYR A N 1
ATOM 901 C CA . TYR A 1 116 ? -5.583 -4.602 14.825 1.00 89.00 116 TYR A CA 1
ATOM 902 C C . TYR A 1 116 ? -7.010 -4.094 14.594 1.00 89.00 116 TYR A C 1
ATOM 904 O O . TYR A 1 116 ? -7.770 -3.925 15.549 1.00 89.00 116 TYR A O 1
ATOM 912 N N . LEU A 1 117 ? -7.367 -3.830 13.338 1.00 91.38 117 LEU A N 1
ATOM 913 C CA . LEU A 1 117 ? -8.681 -3.302 12.982 1.00 91.38 117 LEU A CA 1
ATOM 914 C C . LEU A 1 117 ? -9.603 -4.393 12.449 1.00 91.38 117 LEU A C 1
ATOM 916 O O . LEU A 1 117 ? -9.209 -5.249 11.660 1.00 91.38 117 LEU A O 1
ATOM 920 N N . THR A 1 118 ? -10.859 -4.305 12.865 1.00 90.38 118 THR A N 1
ATOM 921 C CA . THR A 1 118 ? -11.996 -4.994 12.255 1.00 90.38 118 THR A CA 1
ATOM 922 C C . THR A 1 118 ? -13.040 -3.942 11.902 1.00 90.38 118 THR A C 1
ATOM 924 O O . THR A 1 118 ? -13.003 -2.832 12.441 1.00 90.38 118 THR A O 1
ATOM 927 N N . GLU A 1 119 ? -13.982 -4.274 11.023 1.00 87.88 119 GLU A N 1
ATOM 928 C CA . GLU A 1 119 ? -15.085 -3.363 10.698 1.00 87.88 119 GLU A CA 1
ATOM 929 C C . GLU A 1 119 ? -15.844 -2.932 11.957 1.00 87.88 119 GLU A C 1
ATOM 931 O O . GLU A 1 119 ? -16.029 -1.739 12.188 1.00 87.88 119 GLU A O 1
ATOM 936 N N . THR A 1 120 ? -16.172 -3.883 12.835 1.00 84.81 120 THR A N 1
ATOM 937 C CA . THR A 1 120 ? -16.860 -3.615 14.103 1.00 84.81 120 THR A CA 1
ATOM 938 C C . THR A 1 120 ? -16.058 -2.673 14.996 1.00 84.81 120 THR A C 1
ATOM 940 O O . THR A 1 120 ? -16.613 -1.716 15.530 1.00 84.81 120 THR A O 1
ATOM 943 N N . THR A 1 121 ? -14.748 -2.899 15.141 1.00 86.12 121 THR A N 1
ATOM 944 C CA . THR A 1 121 ? -13.884 -2.028 15.952 1.00 86.12 121 THR A CA 1
ATOM 945 C C . THR A 1 121 ? -13.859 -0.603 15.411 1.00 86.12 121 THR A C 1
ATOM 947 O O . THR A 1 121 ? -13.982 0.338 16.191 1.00 86.12 121 THR A O 1
ATOM 950 N N . VAL A 1 122 ? -13.755 -0.428 14.091 1.00 88.81 122 VAL A N 1
ATOM 951 C CA . VAL A 1 122 ? -13.767 0.908 13.482 1.00 88.81 122 VAL A CA 1
ATOM 952 C C . VAL A 1 122 ? -15.128 1.582 13.656 1.00 88.81 122 VAL A C 1
ATOM 954 O O . VAL A 1 122 ? -15.172 2.745 14.041 1.00 88.81 122 VAL A O 1
ATOM 957 N N . CYS A 1 123 ? -16.238 0.866 13.452 1.00 85.56 123 CYS A N 1
ATOM 958 C CA . CYS A 1 123 ? -17.581 1.408 13.674 1.00 85.56 123 CYS A CA 1
ATOM 959 C C . CYS A 1 123 ? -17.819 1.828 15.132 1.00 85.56 123 CYS A C 1
ATOM 961 O O . CYS A 1 123 ? -18.454 2.856 15.366 1.00 85.56 123 CYS A O 1
ATOM 963 N N . MET A 1 124 ? -17.297 1.075 16.107 1.00 84.06 124 MET A N 1
ATOM 964 C CA . MET A 1 124 ? -17.374 1.447 17.524 1.00 84.06 124 MET A CA 1
ATOM 965 C C . MET A 1 124 ? -16.602 2.739 17.812 1.00 84.06 124 MET A C 1
ATOM 967 O O . MET A 1 124 ? -17.150 3.639 18.441 1.00 84.06 124 MET A O 1
ATOM 971 N N . ILE A 1 125 ? -15.365 2.858 17.315 1.00 85.31 125 ILE A N 1
ATOM 972 C CA . ILE A 1 125 ? -14.549 4.069 17.502 1.00 85.31 125 ILE A CA 1
ATOM 973 C C . ILE A 1 125 ? -15.204 5.270 16.809 1.00 85.31 125 ILE A C 1
ATOM 975 O O . ILE A 1 125 ? -15.272 6.345 17.391 1.00 85.31 125 ILE A O 1
ATOM 979 N N . LEU A 1 126 ? -15.728 5.086 15.592 1.00 85.75 126 LEU A N 1
ATOM 980 C CA . LEU A 1 126 ? -16.436 6.137 14.862 1.00 85.75 126 LEU A CA 1
ATOM 981 C C . LEU A 1 126 ? -17.664 6.632 15.621 1.00 85.75 126 LEU A C 1
ATOM 983 O O . LEU A 1 126 ? -17.823 7.835 15.760 1.00 85.75 126 LEU A O 1
ATOM 987 N N . SER A 1 127 ? -18.489 5.725 16.148 1.00 82.12 127 SER A N 1
ATOM 988 C CA . SER A 1 127 ? -19.687 6.107 16.911 1.00 82.12 127 SER A CA 1
ATOM 989 C C . SER A 1 127 ? -19.312 6.906 18.163 1.00 82.12 127 SER A C 1
ATOM 991 O O . SER A 1 127 ? -19.924 7.927 18.447 1.00 82.12 127 SER A O 1
ATOM 993 N N . PHE A 1 128 ? -18.248 6.495 18.862 1.00 83.81 128 PHE A N 1
ATOM 994 C CA . PHE A 1 128 ? -17.718 7.222 20.016 1.00 83.81 128 PHE A CA 1
ATOM 995 C C . PHE A 1 128 ? -17.202 8.625 19.642 1.00 83.81 128 PHE A C 1
ATOM 997 O O . PHE A 1 128 ? -17.530 9.606 20.302 1.00 83.81 128 PHE A O 1
ATOM 1004 N N . CYS A 1 129 ? -16.440 8.747 18.551 1.00 86.06 129 CYS A N 1
ATOM 1005 C CA . CYS A 1 129 ? -15.957 10.042 18.063 1.00 86.06 129 CYS A CA 1
ATOM 1006 C C . CYS A 1 129 ? -17.088 10.946 17.539 1.00 86.06 129 CYS A C 1
ATOM 1008 O O . CYS A 1 129 ? -17.009 12.162 17.688 1.00 86.06 129 CYS A O 1
ATOM 1010 N N . GLU A 1 130 ? -18.137 10.376 16.938 1.00 86.69 130 GLU A N 1
ATOM 1011 C CA . GLU A 1 130 ? -19.331 11.106 16.491 1.00 86.69 130 GLU A CA 1
ATOM 1012 C C . GLU A 1 130 ? -20.136 11.654 17.690 1.00 86.69 130 GLU A C 1
ATOM 1014 O O . GLU A 1 130 ? -20.670 12.760 17.603 1.00 86.69 130 GLU A O 1
ATOM 1019 N N . GLU A 1 131 ? -20.191 10.921 18.810 1.00 85.25 131 GLU A N 1
ATOM 1020 C CA . GLU A 1 131 ? -20.849 11.349 20.057 1.00 85.25 131 GLU A CA 1
ATOM 1021 C C . GLU A 1 131 ? -20.083 12.470 20.779 1.00 85.25 131 GLU A C 1
ATOM 1023 O O . GLU A 1 131 ? -20.688 13.463 21.187 1.00 85.25 131 GLU A O 1
ATOM 1028 N N . GLU A 1 132 ? -18.759 12.340 20.904 1.00 84.06 132 GLU A N 1
ATOM 1029 C CA . GLU A 1 132 ? -17.898 13.337 21.561 1.00 84.06 132 GLU A CA 1
ATOM 1030 C C . GLU A 1 132 ? -17.583 14.544 20.652 1.00 84.06 132 GLU A C 1
ATOM 1032 O O . GLU A 1 132 ? -17.225 15.623 21.126 1.00 84.06 132 GLU A O 1
ATOM 1037 N N . GLY A 1 133 ? -17.716 14.385 19.330 1.00 82.31 133 GLY A N 1
ATOM 1038 C CA . GLY A 1 133 ? -17.337 15.391 18.335 1.00 82.31 133 GLY A CA 1
ATOM 1039 C C . GLY A 1 133 ? -15.822 15.568 18.157 1.00 82.31 133 GLY A C 1
ATOM 1040 O O . GLY A 1 133 ? -15.401 16.501 17.471 1.00 82.31 133 GLY A O 1
ATOM 1041 N N . ASP A 1 134 ? -15.008 14.690 18.752 1.00 88.00 134 ASP A N 1
ATOM 1042 C CA . ASP A 1 134 ? -13.547 14.684 18.650 1.00 88.00 134 ASP A CA 1
ATOM 1043 C C . ASP A 1 134 ? -13.040 13.387 17.999 1.00 88.00 134 ASP A C 1
ATOM 1045 O O . ASP A 1 134 ? -13.171 12.285 18.537 1.00 88.00 134 ASP A O 1
ATOM 1049 N N . TYR A 1 135 ? -12.401 13.523 16.836 1.00 89.12 135 TYR A N 1
ATOM 1050 C CA . TYR A 1 135 ? -11.803 12.407 16.098 1.00 89.12 135 TYR A CA 1
ATOM 1051 C C . TYR A 1 135 ? -10.325 12.184 16.443 1.00 89.12 135 TYR A C 1
ATOM 1053 O O . TYR A 1 135 ? -9.684 11.315 15.852 1.00 89.12 135 TYR A O 1
ATOM 1061 N N . SER A 1 136 ? -9.759 12.913 17.409 1.00 88.44 136 SER A N 1
ATOM 1062 C CA . SER A 1 136 ? -8.352 12.773 17.811 1.00 88.44 136 SER A CA 1
ATOM 1063 C C . SER A 1 136 ? -8.003 11.342 18.231 1.00 88.44 136 SER A C 1
ATOM 1065 O O . SER A 1 136 ? -6.941 10.833 17.863 1.00 88.44 136 SER A O 1
ATOM 1067 N N . ALA A 1 137 ? -8.907 10.657 18.939 1.00 87.44 137 ALA A N 1
ATOM 1068 C CA . ALA A 1 137 ? -8.737 9.251 19.308 1.00 87.44 137 ALA A CA 1
ATOM 1069 C C . ALA A 1 137 ? -8.645 8.345 18.065 1.00 87.44 137 ALA A C 1
ATOM 1071 O O . ALA A 1 137 ? -7.721 7.536 17.947 1.00 87.44 137 ALA A O 1
ATOM 1072 N N . LEU A 1 138 ? -9.539 8.537 17.088 1.00 89.75 138 LEU A N 1
ATOM 1073 C CA . LEU A 1 138 ? -9.525 7.804 15.820 1.00 89.75 138 LEU A CA 1
ATOM 1074 C C . LEU A 1 138 ? -8.225 8.045 15.042 1.00 89.75 138 LEU A C 1
ATOM 1076 O O . LEU A 1 138 ? -7.580 7.089 14.615 1.00 89.75 138 LEU A O 1
ATOM 1080 N N . VAL A 1 139 ? -7.804 9.305 14.909 1.00 91.19 139 VAL A N 1
ATOM 1081 C CA . VAL A 1 139 ? -6.559 9.710 14.234 1.00 91.19 139 VAL A CA 1
ATOM 1082 C C . VAL A 1 139 ? -5.348 9.004 14.858 1.00 91.19 139 VAL A C 1
ATOM 1084 O O . VAL A 1 139 ? -4.503 8.468 14.136 1.00 91.19 139 VAL A O 1
ATOM 1087 N N . ARG A 1 140 ? -5.278 8.928 16.196 1.00 90.62 140 ARG A N 1
ATOM 1088 C CA . ARG A 1 140 ? -4.202 8.223 16.919 1.00 90.62 140 ARG A CA 1
ATOM 1089 C C . ARG A 1 140 ? -4.223 6.718 16.664 1.00 90.62 140 ARG A C 1
ATOM 1091 O O . ARG A 1 140 ? -3.170 6.136 16.396 1.00 90.62 140 ARG A O 1
ATOM 1098 N N . VAL A 1 141 ? -5.395 6.083 16.729 1.00 91.44 141 VAL A N 1
ATOM 1099 C CA . VAL A 1 141 ? -5.540 4.636 16.496 1.00 91.44 141 VAL A CA 1
ATOM 1100 C C . VAL A 1 141 ? -5.164 4.274 15.060 1.00 91.44 141 VAL A C 1
ATOM 1102 O O . VAL A 1 141 ? -4.366 3.354 14.861 1.00 91.44 141 VAL A O 1
ATOM 1105 N N . ILE A 1 142 ? -5.678 5.017 14.075 1.00 92.50 142 ILE A N 1
ATOM 1106 C CA . ILE A 1 142 ? -5.363 4.832 12.654 1.00 92.50 142 ILE A CA 1
ATOM 1107 C C . ILE A 1 142 ? -3.869 5.018 12.423 1.00 92.50 142 ILE A C 1
ATOM 1109 O O . ILE A 1 142 ? -3.224 4.097 11.925 1.00 92.50 142 ILE A O 1
ATOM 1113 N N . GLY A 1 143 ? -3.295 6.140 12.868 1.00 91.31 143 GLY A N 1
ATOM 1114 C CA . GLY A 1 143 ? -1.866 6.407 12.721 1.00 91.31 143 GLY A CA 1
ATOM 1115 C C . GLY A 1 143 ? -1.005 5.291 13.316 1.00 91.31 143 GLY A C 1
ATOM 1116 O O . GLY A 1 143 ? -0.066 4.812 12.682 1.00 91.31 143 GLY A O 1
ATOM 1117 N N . ARG A 1 144 ? -1.359 4.794 14.506 1.00 92.00 144 ARG A N 1
ATOM 1118 C CA . ARG A 1 144 ? -0.633 3.712 15.184 1.00 92.00 144 ARG A CA 1
ATOM 1119 C C . ARG A 1 144 ? -0.725 2.368 14.461 1.00 92.00 144 ARG A C 1
ATOM 1121 O O . ARG A 1 144 ? 0.280 1.661 14.400 1.00 92.00 144 ARG A O 1
ATOM 1128 N N . ILE A 1 145 ? -1.911 1.985 13.988 1.00 93.69 145 ILE A N 1
ATOM 1129 C CA . ILE A 1 145 ? -2.135 0.673 13.363 1.00 93.69 145 ILE A CA 1
ATOM 1130 C C . ILE A 1 145 ? -1.595 0.663 11.937 1.00 93.69 145 ILE A C 1
ATOM 1132 O O . ILE A 1 145 ? -0.851 -0.250 11.586 1.00 93.69 145 ILE A O 1
ATOM 1136 N N . PHE A 1 146 ? -1.881 1.700 11.147 1.00 94.44 146 PHE A N 1
ATOM 1137 C CA . PHE A 1 146 ? -1.401 1.787 9.771 1.00 94.44 146 PHE A CA 1
ATOM 1138 C C . PHE A 1 146 ? 0.116 1.961 9.679 1.00 94.44 146 PHE A C 1
ATOM 1140 O O . PHE A 1 146 ? 0.690 1.581 8.672 1.00 94.44 146 PHE A O 1
ATOM 1147 N N . SER A 1 147 ? 0.792 2.431 10.733 1.00 92.88 147 SER A N 1
ATOM 1148 C CA . SER A 1 147 ? 2.262 2.502 10.758 1.00 92.88 147 SER A CA 1
ATOM 1149 C C . SER A 1 147 ? 2.954 1.158 11.046 1.00 92.88 147 SER A C 1
ATOM 1151 O O . SER A 1 147 ? 4.183 1.084 10.992 1.00 92.88 147 SER A O 1
ATOM 1153 N N . LYS A 1 148 ? 2.214 0.096 11.405 1.00 90.69 148 LYS A N 1
ATOM 1154 C CA . LYS A 1 148 ? 2.778 -1.200 11.823 1.00 90.69 148 LYS A CA 1
ATOM 1155 C C . LYS A 1 148 ? 2.351 -2.331 10.890 1.00 90.69 148 LYS A C 1
ATOM 1157 O O . LYS A 1 148 ? 1.179 -2.703 10.852 1.00 90.69 148 LYS A O 1
ATOM 1162 N N . ALA A 1 149 ? 3.328 -2.961 10.236 1.00 91.81 149 ALA A N 1
ATOM 1163 C CA . ALA A 1 149 ? 3.102 -4.101 9.345 1.00 91.81 149 ALA A CA 1
ATOM 1164 C C . ALA A 1 149 ? 2.353 -5.255 10.042 1.00 91.81 149 ALA A C 1
ATOM 1166 O O . ALA A 1 149 ? 1.345 -5.737 9.527 1.00 91.81 149 ALA A O 1
ATOM 1167 N N . ASP A 1 150 ? 2.768 -5.636 11.257 1.00 89.75 150 ASP A N 1
ATOM 1168 C CA . ASP A 1 150 ? 2.142 -6.727 12.024 1.00 89.75 150 ASP A CA 1
ATOM 1169 C C . ASP A 1 150 ? 0.661 -6.496 12.343 1.00 89.75 150 ASP A C 1
ATOM 1171 O O . ASP A 1 150 ? -0.130 -7.442 12.381 1.00 89.75 150 ASP A O 1
ATOM 1175 N N . ALA A 1 151 ? 0.279 -5.239 12.570 1.00 91.69 151 ALA A N 1
ATOM 1176 C CA . ALA A 1 151 ? -1.094 -4.871 12.879 1.00 91.69 151 ALA A CA 1
ATOM 1177 C C . ALA A 1 151 ? -1.977 -4.969 11.627 1.00 91.69 151 ALA A C 1
ATOM 1179 O O . ALA A 1 151 ? -3.052 -5.572 11.673 1.00 91.69 151 ALA A O 1
ATOM 1180 N N . LEU A 1 152 ? -1.502 -4.449 10.490 1.00 93.19 152 LEU A N 1
ATOM 1181 C CA . LEU A 1 152 ? -2.224 -4.520 9.218 1.00 93.19 152 LEU A CA 1
ATOM 1182 C C . LEU A 1 152 ? -2.335 -5.949 8.680 1.00 93.19 152 LEU A C 1
ATOM 1184 O O . LEU A 1 152 ? -3.406 -6.321 8.214 1.00 93.19 152 LEU A O 1
ATOM 1188 N N . MET A 1 153 ? -1.303 -6.791 8.828 1.00 92.06 153 MET A N 1
ATOM 1189 C CA . MET A 1 153 ? -1.379 -8.211 8.436 1.00 92.06 153 MET A CA 1
ATOM 1190 C C . MET A 1 153 ? -2.531 -8.966 9.116 1.00 92.06 153 MET A C 1
ATOM 1192 O O . MET A 1 153 ? -3.084 -9.913 8.553 1.00 92.06 153 MET A O 1
ATOM 1196 N N . ARG A 1 154 ? -2.877 -8.560 10.342 1.00 90.62 154 ARG A N 1
ATOM 1197 C CA . ARG A 1 154 ? -3.932 -9.164 11.168 1.00 90.62 154 ARG A CA 1
ATOM 1198 C C . ARG A 1 154 ? -5.276 -8.446 11.060 1.00 90.62 154 ARG A C 1
ATOM 1200 O O . ARG A 1 154 ? -6.255 -8.941 11.609 1.00 90.62 154 ARG A O 1
ATOM 1207 N N . SER A 1 155 ? -5.322 -7.295 10.396 1.00 93.44 155 SER A N 1
ATOM 1208 C CA . SER A 1 155 ? -6.531 -6.482 10.282 1.00 93.44 155 SER A CA 1
ATOM 1209 C C . SER A 1 155 ? -7.447 -7.006 9.176 1.00 93.44 155 SER A C 1
ATOM 1211 O O . SER A 1 155 ? -6.977 -7.537 8.172 1.00 93.44 155 SER A O 1
ATOM 1213 N N . PHE A 1 156 ? -8.758 -6.847 9.367 1.00 92.50 156 PHE A N 1
ATOM 1214 C CA . PHE A 1 156 ? -9.808 -7.194 8.401 1.00 92.50 156 PHE A CA 1
ATOM 1215 C C . PHE A 1 156 ? -9.743 -8.633 7.870 1.00 92.50 156 PHE A C 1
ATOM 1217 O O . PHE A 1 156 ? -10.103 -8.879 6.720 1.00 92.50 156 PHE A O 1
ATOM 1224 N N . ARG A 1 157 ? -9.275 -9.592 8.679 1.00 91.25 157 ARG A N 1
ATOM 1225 C CA . ARG A 1 157 ? -9.295 -11.003 8.276 1.00 91.25 157 ARG A CA 1
ATOM 1226 C C . ARG A 1 157 ? -10.737 -11.484 8.128 1.00 91.25 157 ARG A C 1
ATOM 1228 O O . ARG A 1 157 ? -11.596 -11.092 8.912 1.00 91.25 157 ARG A O 1
ATOM 1235 N N . LYS A 1 158 ? -10.987 -12.329 7.129 1.00 87.06 158 LYS A N 1
ATOM 1236 C CA . LYS A 1 158 ? -12.241 -13.072 7.016 1.00 87.06 158 LYS A CA 1
ATOM 1237 C C . LYS A 1 158 ? -12.386 -13.977 8.232 1.00 87.06 158 LYS A C 1
ATOM 1239 O O . LYS A 1 158 ? -11.408 -14.597 8.654 1.00 87.06 158 LYS A O 1
ATOM 1244 N N . ASP A 1 159 ? -13.604 -14.068 8.745 1.00 74.44 159 ASP A N 1
ATOM 1245 C CA . ASP A 1 159 ? -13.944 -15.087 9.726 1.00 74.44 159 ASP A CA 1
ATOM 1246 C C . ASP A 1 159 ? -13.803 -16.459 9.057 1.00 74.44 159 ASP A C 1
ATOM 1248 O O . ASP A 1 159 ? -14.338 -16.702 7.972 1.00 74.44 159 ASP A O 1
ATOM 1252 N N . ASP A 1 160 ? -13.011 -17.325 9.679 1.00 52.81 160 ASP A N 1
ATOM 1253 C CA . ASP A 1 160 ? -12.718 -18.666 9.190 1.00 52.81 160 ASP A CA 1
ATOM 1254 C C . ASP A 1 160 ? -14.047 -19.446 9.034 1.00 52.81 160 ASP A C 1
ATOM 1256 O O . ASP A 1 160 ? -14.805 -19.547 10.006 1.00 52.81 160 ASP A O 1
ATOM 1260 N N . PRO A 1 161 ? -14.381 -20.024 7.860 1.00 47.56 161 PRO A N 1
ATOM 1261 C CA . PRO A 1 161 ? -15.608 -20.814 7.682 1.00 47.56 161 PRO A CA 1
ATOM 1262 C C . PRO A 1 161 ? -15.688 -22.050 8.598 1.00 47.56 161 PRO A C 1
ATOM 1264 O O . PRO A 1 161 ? -16.726 -22.714 8.684 1.00 47.56 161 PRO A O 1
ATOM 1267 N N . THR A 1 162 ? -14.588 -22.379 9.274 1.00 42.41 162 THR A N 1
ATOM 1268 C CA . THR A 1 162 ? -14.380 -23.630 10.000 1.00 42.41 162 THR A CA 1
ATOM 1269 C C . THR A 1 162 ? -15.220 -23.761 11.285 1.00 42.41 162 THR A C 1
ATOM 1271 O O . THR A 1 162 ? -15.392 -24.875 11.779 1.00 42.41 162 THR A O 1
ATOM 1274 N N . GLU A 1 163 ? -15.852 -22.695 11.795 1.00 39.25 163 GLU A N 1
ATOM 1275 C CA . GLU A 1 163 ? -16.731 -22.794 12.981 1.00 39.25 163 GLU A CA 1
ATOM 1276 C C . GLU A 1 163 ? -18.217 -23.093 12.681 1.00 39.25 163 GLU A C 1
ATOM 1278 O O . GLU A 1 163 ? -18.987 -23.351 13.606 1.00 39.25 163 GLU A O 1
ATOM 1283 N N . LEU A 1 164 ? -18.646 -23.152 11.411 1.00 42.16 164 LEU A N 1
ATOM 1284 C CA . LEU A 1 164 ? -20.061 -23.392 11.057 1.00 42.16 164 LEU A CA 1
ATOM 1285 C C . LEU A 1 164 ? -20.389 -24.813 10.562 1.00 42.16 164 LEU A C 1
ATOM 1287 O O . LEU A 1 164 ? -21.563 -25.139 10.389 1.00 42.16 164 LEU A O 1
ATOM 1291 N N . LEU A 1 165 ? -19.398 -25.696 10.393 1.00 43.75 165 LEU A N 1
ATOM 1292 C CA . LEU A 1 165 ? -19.611 -27.074 9.904 1.00 43.75 165 LEU A CA 1
ATOM 1293 C C . LEU A 1 165 ? -19.642 -28.149 11.007 1.00 43.75 165 LEU A C 1
ATOM 1295 O O . LEU A 1 165 ? -19.725 -29.342 10.716 1.00 43.75 165 LEU A O 1
ATOM 1299 N N . GLY A 1 166 ? -19.663 -27.751 12.282 1.00 35.31 166 GLY A N 1
ATOM 1300 C CA . GLY A 1 166 ? -19.781 -28.671 13.421 1.00 35.31 166 GLY A CA 1
ATOM 1301 C C . GLY A 1 166 ? -21.179 -29.259 13.660 1.00 35.31 166 GLY A C 1
ATOM 1302 O O . GLY A 1 166 ? -21.345 -30.064 14.576 1.00 35.31 166 GLY A O 1
ATOM 1303 N N . ALA A 1 167 ? -22.198 -28.882 12.880 1.00 39.78 167 ALA A N 1
ATOM 1304 C CA . ALA A 1 167 ? -23.553 -29.391 13.074 1.00 39.78 167 ALA A CA 1
ATOM 1305 C C . ALA A 1 167 ? -24.389 -29.387 11.786 1.00 39.78 167 ALA A C 1
ATOM 1307 O O . ALA A 1 167 ? -25.267 -28.546 11.619 1.00 39.78 167 ALA A O 1
ATOM 1308 N N . SER A 1 168 ? -24.180 -30.366 10.901 1.00 36.50 168 SER A N 1
ATOM 1309 C CA . SER A 1 168 ? -25.258 -31.257 10.427 1.00 36.50 168 SER A CA 1
ATOM 1310 C C . SER A 1 168 ? -24.891 -32.032 9.163 1.00 36.50 168 SER A C 1
ATOM 1312 O O . SER A 1 168 ? -24.521 -31.474 8.140 1.00 36.50 168 SER A O 1
ATOM 1314 N N . SER A 1 169 ? -25.199 -33.325 9.250 1.00 33.94 169 SER A N 1
ATOM 1315 C CA . SER A 1 169 ? -25.527 -34.254 8.170 1.00 33.94 169 SER A CA 1
ATOM 1316 C C . SER A 1 169 ? -24.387 -34.832 7.331 1.00 33.94 169 SER A C 1
ATOM 1318 O O . SER A 1 169 ? -24.023 -34.351 6.264 1.00 33.94 169 SER A O 1
ATOM 1320 N N . ALA A 1 170 ? -23.955 -36.011 7.776 1.00 40.88 170 ALA A N 1
ATOM 1321 C CA . ALA A 1 170 ? -23.431 -37.061 6.920 1.00 40.88 170 ALA A CA 1
ATOM 1322 C C . ALA A 1 170 ? -24.444 -37.444 5.822 1.00 40.88 170 ALA A C 1
ATOM 1324 O O . ALA A 1 170 ? -25.577 -37.788 6.155 1.00 40.88 170 ALA A O 1
ATOM 1325 N N . ALA A 1 171 ? -24.023 -37.434 4.551 1.00 36.00 171 ALA A N 1
ATOM 1326 C CA . ALA A 1 171 ? -24.381 -38.431 3.530 1.00 36.00 171 ALA A CA 1
ATOM 1327 C C . ALA A 1 171 ? -23.720 -38.128 2.162 1.00 36.00 171 ALA A C 1
ATOM 1329 O O . ALA A 1 171 ? -24.082 -37.144 1.535 1.00 36.00 171 ALA A O 1
ATOM 1330 N N . ALA A 1 172 ? -22.859 -39.064 1.716 1.00 35.69 172 ALA A N 1
ATOM 1331 C CA . ALA A 1 172 ? -22.605 -39.524 0.328 1.00 35.69 172 ALA A CA 1
ATOM 1332 C C . ALA A 1 172 ? -22.041 -38.502 -0.705 1.00 35.69 172 ALA A C 1
ATOM 1334 O O . ALA A 1 172 ? -22.601 -37.433 -0.869 1.00 35.69 172 ALA A O 1
ATOM 1335 N N . LEU A 1 173 ? -20.977 -38.727 -1.496 1.00 36.19 173 LEU A N 1
ATOM 1336 C CA . LEU A 1 173 ? -20.254 -39.905 -2.022 1.00 36.19 173 LEU A CA 1
ATOM 1337 C C . LEU A 1 173 ? -18.764 -39.537 -2.279 1.00 36.19 173 LEU A C 1
ATOM 1339 O O . LEU A 1 173 ? -18.479 -38.352 -2.443 1.00 36.19 173 LEU A O 1
ATOM 1343 N N . PRO A 1 174 ? -17.831 -40.508 -2.372 1.00 48.16 174 PRO A N 1
ATOM 1344 C CA . PRO A 1 174 ? -16.447 -40.271 -2.776 1.00 48.16 174 PRO A CA 1
ATOM 1345 C C . PRO A 1 174 ? -16.243 -40.609 -4.259 1.00 48.16 174 PRO A C 1
ATOM 1347 O O . PRO A 1 174 ? -16.597 -41.705 -4.675 1.00 48.16 174 PRO A O 1
ATOM 1350 N N . ASP A 1 175 ? -15.706 -39.665 -5.024 1.00 34.38 175 ASP A N 1
ATOM 1351 C CA . ASP A 1 175 ? -14.835 -39.872 -6.191 1.00 34.38 175 ASP A CA 1
ATOM 1352 C C . ASP A 1 175 ? -14.735 -38.518 -6.893 1.00 34.38 175 ASP A C 1
ATOM 1354 O O . ASP A 1 175 ? -15.693 -38.125 -7.542 1.00 34.38 175 ASP A O 1
ATOM 1358 N N . GLU A 1 176 ? -13.631 -37.792 -6.679 1.00 37.22 176 GLU A N 1
ATOM 1359 C CA . GLU A 1 176 ? -12.841 -37.090 -7.705 1.00 37.22 176 GLU A CA 1
ATOM 1360 C C . GLU A 1 176 ? -11.439 -36.793 -7.124 1.00 37.22 176 GLU A C 1
ATOM 1362 O O . GLU A 1 176 ? -11.245 -36.615 -5.921 1.00 37.22 176 GLU A O 1
ATOM 1367 N N . ASP A 1 177 ? -10.462 -36.868 -8.017 1.00 30.20 177 ASP A N 1
ATOM 1368 C CA . ASP A 1 177 ? -9.007 -36.936 -7.866 1.00 30.20 177 ASP A CA 1
ATOM 1369 C C . ASP A 1 177 ? -8.364 -35.822 -6.992 1.00 30.20 177 ASP A C 1
ATOM 1371 O O . ASP A 1 177 ? -8.623 -34.637 -7.216 1.00 30.20 177 ASP A O 1
ATOM 1375 N N . PRO A 1 178 ? -7.488 -36.137 -6.011 1.00 42.06 178 PRO A N 1
ATOM 1376 C CA . PRO A 1 178 ? -6.781 -35.137 -5.210 1.00 42.06 178 PRO A CA 1
ATOM 1377 C C . PRO A 1 178 ? -5.496 -34.679 -5.923 1.00 42.06 178 PRO A C 1
ATOM 1379 O O . PRO A 1 178 ? -4.390 -35.088 -5.567 1.00 42.06 178 PRO A O 1
ATOM 1382 N N . GLY A 1 179 ? -5.644 -33.816 -6.930 1.00 33.94 179 GLY A N 1
ATOM 1383 C CA . GLY A 1 179 ? -4.543 -33.254 -7.718 1.00 33.94 179 GLY A CA 1
ATOM 1384 C C . GLY A 1 179 ? -4.630 -31.733 -7.879 1.00 33.94 179 GLY A C 1
ATOM 1385 O O . GLY A 1 179 ? -5.217 -31.239 -8.830 1.00 33.94 179 GLY A O 1
ATOM 1386 N N . GLU A 1 180 ? -4.011 -31.005 -6.944 1.00 43.81 180 GLU A N 1
ATOM 1387 C CA . GLU A 1 180 ? -3.406 -29.671 -7.141 1.00 43.81 180 GLU A CA 1
ATOM 1388 C C . GLU A 1 180 ? -4.268 -28.533 -7.740 1.00 43.81 180 GLU A C 1
ATOM 1390 O O . GLU A 1 180 ? -3.968 -27.987 -8.798 1.00 43.81 180 GLU A O 1
ATOM 1395 N N . ALA A 1 181 ? -5.271 -28.053 -6.997 1.00 34.25 181 ALA A N 1
ATOM 1396 C CA . ALA A 1 181 ? -5.767 -26.671 -7.142 1.00 34.25 181 ALA A CA 1
ATOM 1397 C C . ALA A 1 181 ? -6.306 -26.074 -5.830 1.00 34.25 181 ALA A C 1
ATOM 1399 O O . ALA A 1 181 ? -7.067 -25.106 -5.844 1.00 34.25 181 ALA A O 1
ATOM 1400 N N . SER A 1 182 ? -5.918 -26.640 -4.682 1.00 37.09 182 SER A N 1
ATOM 1401 C CA . SER A 1 182 ? -6.255 -26.049 -3.390 1.00 37.09 182 SER A CA 1
ATOM 1402 C C . SER A 1 182 ? -5.356 -24.834 -3.151 1.00 37.09 182 SER A C 1
ATOM 1404 O O . SER A 1 182 ? -4.221 -24.945 -2.702 1.00 37.09 182 SER A O 1
ATOM 1406 N N . ASP A 1 183 ? -5.918 -23.678 -3.486 1.00 47.66 183 ASP A N 1
ATOM 1407 C CA . ASP A 1 183 ? -5.817 -22.464 -2.685 1.00 47.66 183 ASP A CA 1
ATOM 1408 C C . ASP A 1 183 ? -4.574 -21.562 -2.832 1.00 47.66 183 ASP A C 1
ATOM 1410 O O . ASP A 1 183 ? -3.894 -21.182 -1.882 1.00 47.66 183 ASP A O 1
ATOM 1414 N N . LEU A 1 184 ? -4.305 -21.120 -4.063 1.00 42.69 184 LEU A N 1
ATOM 1415 C CA . LEU A 1 184 ? -3.433 -19.958 -4.314 1.00 42.69 184 LEU A CA 1
ATOM 1416 C C . LEU A 1 184 ? -4.169 -18.611 -4.147 1.00 42.69 184 LEU A C 1
ATOM 1418 O O . LEU A 1 184 ? -3.555 -17.550 -4.308 1.00 42.69 184 LEU A O 1
ATOM 1422 N N . SER A 1 185 ? -5.475 -18.645 -3.858 1.00 50.47 185 SER A N 1
ATOM 1423 C CA . SER A 1 185 ? -6.399 -17.515 -3.996 1.00 50.47 185 SER A CA 1
ATOM 1424 C C . SER A 1 185 ? -7.210 -17.166 -2.753 1.00 50.47 185 SER A C 1
ATOM 1426 O O . SER A 1 185 ? -8.000 -16.224 -2.852 1.00 50.47 185 SER A O 1
ATOM 1428 N N . GLU A 1 186 ? -7.056 -17.836 -1.605 1.00 62.69 186 GLU A N 1
ATOM 1429 C CA .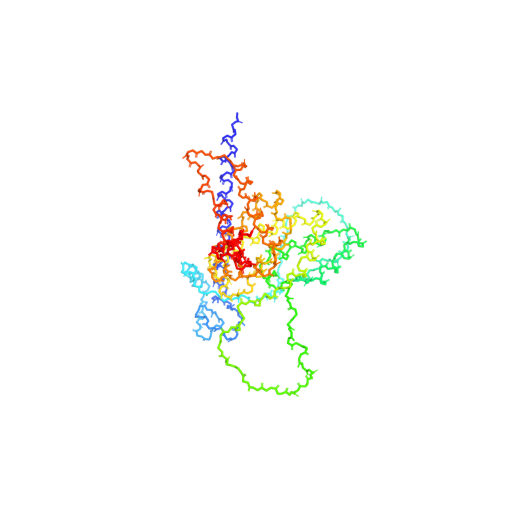 GLU A 1 186 ? -7.657 -17.325 -0.375 1.00 62.69 186 GLU A CA 1
ATOM 1430 C C . GLU A 1 186 ? -7.019 -15.989 -0.009 1.00 62.69 186 GLU A C 1
ATOM 1432 O O . GLU A 1 186 ? -5.972 -15.866 0.627 1.00 62.69 186 GLU A O 1
ATOM 1437 N N . VAL A 1 187 ? -7.690 -14.935 -0.461 1.00 72.94 187 VAL A N 1
ATOM 1438 C CA . VAL A 1 187 ? -7.581 -13.609 0.110 1.00 72.94 187 VAL A CA 1
ATOM 1439 C C . VAL A 1 187 ? -8.055 -13.749 1.547 1.00 72.94 187 VAL A C 1
ATOM 1441 O O . VAL A 1 187 ? -9.257 -13.892 1.780 1.00 72.94 187 VAL A O 1
ATOM 1444 N N . THR A 1 188 ? -7.121 -13.732 2.495 1.00 86.50 188 THR A N 1
ATOM 1445 C CA . THR A 1 188 ? -7.440 -13.835 3.924 1.00 86.50 188 THR A CA 1
ATOM 1446 C C . THR A 1 188 ? -8.119 -12.568 4.446 1.00 86.50 188 THR A C 1
ATOM 1448 O O . THR A 1 188 ? -8.714 -12.600 5.515 1.00 86.50 188 THR A O 1
ATOM 1451 N N . VAL A 1 189 ? -8.090 -11.475 3.676 1.00 90.69 189 VAL A N 1
ATOM 1452 C CA . VAL A 1 189 ? -8.722 -10.182 3.978 1.00 90.69 189 VAL A CA 1
ATOM 1453 C C . VAL A 1 189 ? -10.143 -10.095 3.411 1.00 90.69 189 VAL A C 1
ATOM 1455 O O . VAL A 1 189 ? -10.390 -10.418 2.245 1.00 90.69 189 VAL A O 1
ATOM 1458 N N . ASP A 1 190 ? -11.089 -9.590 4.199 1.00 91.62 190 ASP A N 1
ATOM 1459 C CA . ASP A 1 190 ? -12.395 -9.157 3.704 1.00 91.62 190 ASP A CA 1
ATOM 1460 C C . ASP A 1 190 ? -12.280 -7.785 3.022 1.00 91.62 190 ASP A C 1
ATOM 1462 O O . ASP A 1 190 ? -12.467 -6.725 3.620 1.00 91.62 190 ASP A O 1
ATOM 1466 N N . VAL A 1 191 ? -12.002 -7.817 1.718 1.00 90.88 191 VAL A N 1
ATOM 1467 C CA . VAL A 1 191 ? -11.908 -6.628 0.855 1.00 90.88 191 VAL A CA 1
ATOM 1468 C C . VAL A 1 191 ? -13.183 -5.773 0.898 1.00 90.88 191 VAL A C 1
ATOM 1470 O O . VAL A 1 191 ? -13.114 -4.550 0.787 1.00 90.88 191 VAL A O 1
ATOM 1473 N N . ARG A 1 192 ? -14.367 -6.375 1.081 1.00 89.94 192 ARG A N 1
ATOM 1474 C CA . ARG A 1 192 ? -15.626 -5.614 1.120 1.00 89.94 192 ARG A CA 1
ATOM 1475 C C . ARG A 1 192 ? -15.759 -4.839 2.426 1.00 89.94 192 ARG A C 1
ATOM 1477 O O . ARG A 1 192 ? -16.234 -3.707 2.388 1.00 89.94 192 ARG A O 1
ATOM 1484 N N . ALA A 1 193 ? -15.354 -5.433 3.547 1.00 92.12 193 ALA A N 1
ATOM 1485 C CA . ALA A 1 193 ? -15.293 -4.743 4.833 1.00 92.12 193 ALA A CA 1
ATOM 1486 C C . ALA A 1 193 ? -14.307 -3.570 4.787 1.00 92.12 193 ALA A C 1
ATOM 1488 O O . ALA A 1 193 ? -14.652 -2.465 5.203 1.00 92.12 193 ALA A O 1
ATOM 1489 N N . VAL A 1 194 ? -13.125 -3.775 4.194 1.00 94.50 194 VAL A N 1
ATOM 1490 C CA . VAL A 1 194 ? -12.118 -2.715 4.016 1.00 94.50 194 VAL A CA 1
ATOM 1491 C C . VAL A 1 194 ? -12.687 -1.530 3.228 1.00 94.50 194 VAL A C 1
ATOM 1493 O O . VAL A 1 194 ? -12.566 -0.394 3.680 1.00 94.50 194 VAL A O 1
ATOM 1496 N N . ARG A 1 195 ? -13.373 -1.777 2.101 1.00 92.62 195 ARG A N 1
ATOM 1497 C CA . ARG A 1 195 ? -14.014 -0.711 1.303 1.00 92.62 195 ARG A CA 1
ATOM 1498 C C . ARG A 1 195 ? -15.033 0.093 2.106 1.00 92.62 195 ARG A C 1
ATOM 1500 O O . ARG A 1 195 ? -14.938 1.313 2.142 1.00 92.62 195 ARG A O 1
ATOM 1507 N N . ARG A 1 196 ? -15.951 -0.579 2.815 1.00 92.81 196 ARG A N 1
ATOM 1508 C CA . ARG A 1 196 ? -16.958 0.098 3.658 1.00 92.81 196 ARG A CA 1
ATOM 1509 C C . ARG A 1 196 ? -16.318 0.952 4.749 1.00 92.81 196 ARG A C 1
ATOM 1511 O O . ARG A 1 196 ? -16.821 2.025 5.072 1.00 92.81 196 ARG A O 1
ATOM 1518 N N . VAL A 1 197 ? -15.215 0.475 5.322 1.00 94.44 197 VAL A N 1
ATOM 1519 C CA . VAL A 1 197 ? -14.461 1.215 6.332 1.00 94.44 197 VAL A CA 1
ATOM 1520 C C . VAL A 1 197 ? -13.793 2.445 5.726 1.00 94.44 197 VAL A C 1
ATOM 1522 O O . VAL A 1 197 ? -13.933 3.528 6.288 1.00 94.44 197 VAL A O 1
ATOM 1525 N N . TYR A 1 198 ? -13.135 2.323 4.571 1.00 94.69 198 TYR A N 1
ATOM 1526 C CA . TYR A 1 198 ? -12.570 3.483 3.878 1.00 94.69 198 TYR A CA 1
ATOM 1527 C C . TYR A 1 198 ? -13.638 4.504 3.478 1.00 94.69 198 TYR A C 1
ATOM 1529 O O . TYR A 1 198 ? -13.421 5.689 3.709 1.00 94.69 198 TYR A O 1
ATOM 1537 N N . ASP A 1 199 ? -14.806 4.073 2.992 1.00 92.56 199 ASP A N 1
ATOM 1538 C CA . ASP A 1 199 ? -15.917 4.975 2.646 1.00 92.56 199 ASP A CA 1
ATOM 1539 C C . ASP A 1 199 ? -16.350 5.851 3.837 1.00 92.56 199 ASP A C 1
ATOM 1541 O O . ASP A 1 199 ? -16.740 7.005 3.663 1.00 92.56 199 ASP A O 1
ATOM 1545 N N . ARG A 1 200 ? -16.267 5.318 5.064 1.00 91.25 200 ARG A N 1
ATOM 1546 C CA . ARG A 1 200 ? -16.577 6.058 6.297 1.00 91.25 200 ARG A CA 1
ATOM 1547 C C . ARG A 1 200 ? -15.408 6.909 6.783 1.00 91.25 200 ARG A C 1
ATOM 1549 O O . ARG A 1 200 ? -15.626 8.043 7.194 1.00 91.25 200 ARG A O 1
ATOM 1556 N N . LEU A 1 201 ? -14.188 6.374 6.757 1.00 92.69 201 LEU A N 1
ATOM 1557 C CA . LEU A 1 201 ? -13.001 7.062 7.275 1.00 92.69 201 LEU A CA 1
ATOM 1558 C C . LEU A 1 201 ? -12.575 8.236 6.392 1.00 92.69 201 LEU A C 1
ATOM 1560 O O . LEU A 1 201 ? -12.216 9.286 6.913 1.00 92.69 201 LEU A O 1
ATOM 1564 N N . LEU A 1 202 ? -12.635 8.077 5.068 1.00 90.25 202 LEU A N 1
ATOM 1565 C CA . LEU A 1 202 ? -12.228 9.109 4.109 1.00 90.25 202 LEU A CA 1
ATOM 1566 C C . LEU A 1 202 ? -13.240 10.256 4.001 1.00 90.25 202 LEU A C 1
ATOM 1568 O O . LEU A 1 202 ? -12.916 11.301 3.452 1.00 90.25 202 LEU A O 1
ATOM 1572 N N . ALA A 1 203 ? -14.441 10.101 4.565 1.00 90.31 203 ALA A N 1
ATOM 1573 C CA . ALA A 1 203 ? -15.377 11.210 4.736 1.00 90.31 203 ALA A CA 1
ATOM 1574 C C . ALA A 1 203 ? -14.925 12.213 5.821 1.00 90.31 203 ALA A C 1
ATOM 1576 O O . ALA A 1 203 ? -15.508 13.290 5.935 1.00 90.31 203 ALA A O 1
ATOM 1577 N N . ILE A 1 204 ? -13.909 11.868 6.624 1.00 90.12 204 ILE A N 1
ATOM 1578 C CA . ILE A 1 204 ? -13.401 12.680 7.732 1.00 90.12 204 ILE A CA 1
ATOM 1579 C C . ILE A 1 204 ? -12.038 13.263 7.341 1.00 90.12 204 ILE A C 1
ATOM 1581 O O . ILE A 1 204 ? -11.016 12.578 7.400 1.00 90.12 204 ILE A O 1
ATOM 1585 N N . GLU A 1 205 ? -12.003 14.557 7.012 1.00 86.50 205 GLU A N 1
ATOM 1586 C CA . GLU A 1 205 ? -10.784 15.263 6.562 1.00 86.50 205 GLU A CA 1
ATOM 1587 C C . GLU A 1 205 ? -9.605 15.122 7.547 1.00 86.50 205 GLU A C 1
ATOM 1589 O O . GLU A 1 205 ? -8.450 14.983 7.155 1.00 86.50 205 GLU A O 1
ATOM 1594 N N . GLN A 1 206 ? -9.889 15.081 8.851 1.00 86.88 206 GLN A N 1
ATOM 1595 C CA . GLN A 1 206 ? -8.874 15.003 9.911 1.00 86.88 206 GLN A CA 1
ATOM 1596 C C . GLN A 1 206 ? -8.067 13.691 9.888 1.00 86.88 206 GLN A C 1
ATOM 1598 O O . GLN A 1 206 ? -6.956 13.642 10.418 1.00 86.88 206 GLN A O 1
ATOM 1603 N N . VAL A 1 207 ? -8.608 12.625 9.288 1.00 89.81 207 VAL A N 1
ATOM 1604 C CA . VAL A 1 207 ? -7.972 11.298 9.253 1.00 89.81 207 VAL A CA 1
ATOM 1605 C C . VAL A 1 207 ? -6.979 11.182 8.093 1.00 89.81 207 VAL A C 1
ATOM 1607 O O . VAL A 1 207 ? -6.007 10.432 8.193 1.00 89.81 207 VAL A O 1
ATOM 1610 N N . GLU A 1 208 ? -7.163 11.954 7.020 1.00 90.19 208 GLU A N 1
ATOM 1611 C CA . GLU A 1 208 ? -6.338 11.886 5.808 1.00 90.19 208 GLU A CA 1
ATOM 1612 C C . GLU A 1 208 ? -4.844 12.065 6.110 1.00 90.19 208 GLU A C 1
ATOM 1614 O O . GLU A 1 208 ? -4.023 11.223 5.746 1.00 90.19 208 GLU A O 1
ATOM 1619 N N . GLN A 1 209 ? -4.491 13.101 6.871 1.00 90.38 209 GLN A N 1
ATOM 1620 C CA . GLN A 1 209 ? -3.097 13.372 7.231 1.00 90.38 209 GLN A CA 1
ATOM 1621 C C . GLN A 1 209 ? -2.481 12.265 8.097 1.00 90.38 209 GLN A C 1
ATOM 1623 O O . GLN A 1 209 ? -1.284 11.984 8.000 1.00 90.38 209 GLN A O 1
ATOM 1628 N N . ALA A 1 210 ? -3.275 11.590 8.934 1.00 92.81 210 ALA A N 1
ATOM 1629 C CA . ALA A 1 210 ? -2.783 10.434 9.678 1.00 92.81 210 ALA A CA 1
ATOM 1630 C C . ALA A 1 210 ? -2.499 9.241 8.763 1.00 92.81 210 ALA A C 1
ATOM 1632 O O . ALA A 1 210 ? -1.500 8.555 8.980 1.00 92.81 210 ALA A O 1
ATOM 1633 N N . PHE A 1 211 ? -3.317 9.014 7.733 1.00 94.56 211 PHE A N 1
ATOM 1634 C CA . PHE A 1 211 ? -3.056 7.971 6.742 1.00 94.56 211 PHE A CA 1
ATOM 1635 C C . PHE A 1 211 ? -1.791 8.238 5.935 1.00 94.56 211 PHE A C 1
ATOM 1637 O O . PHE A 1 211 ? -0.979 7.326 5.797 1.00 94.56 211 PHE A O 1
ATOM 1644 N N . VAL A 1 212 ? -1.602 9.464 5.444 1.00 94.25 212 VAL A N 1
ATOM 1645 C CA . VAL A 1 212 ? -0.411 9.850 4.670 1.00 94.25 212 VAL A CA 1
ATOM 1646 C C . VAL A 1 212 ? 0.857 9.594 5.488 1.00 94.25 212 VAL A C 1
ATOM 1648 O O . VAL A 1 212 ? 1.739 8.849 5.059 1.00 94.25 212 VAL A O 1
ATOM 1651 N N . ASN A 1 213 ? 0.911 10.116 6.718 1.00 93.25 213 ASN A N 1
ATOM 1652 C CA . ASN A 1 213 ? 2.058 9.928 7.609 1.00 93.25 213 ASN A CA 1
ATOM 1653 C C . ASN A 1 213 ? 2.289 8.452 7.963 1.00 93.25 213 ASN A C 1
ATOM 1655 O O . ASN A 1 213 ? 3.423 7.969 7.938 1.00 93.25 213 ASN A O 1
ATOM 1659 N N . ALA A 1 214 ? 1.219 7.713 8.267 1.00 95.31 214 ALA A N 1
ATOM 1660 C CA . ALA A 1 214 ? 1.323 6.293 8.574 1.00 95.31 214 ALA A CA 1
ATOM 1661 C C . ALA A 1 214 ? 1.829 5.482 7.375 1.00 95.31 214 ALA A C 1
ATOM 1663 O O . ALA A 1 214 ? 2.672 4.603 7.550 1.00 95.31 214 ALA A O 1
ATOM 1664 N N . LEU A 1 215 ? 1.372 5.802 6.161 1.00 96.50 215 LEU A N 1
ATOM 1665 C CA . LEU A 1 215 ? 1.784 5.126 4.936 1.00 96.50 215 LEU A CA 1
ATOM 1666 C C . LEU A 1 215 ? 3.255 5.391 4.599 1.00 96.50 215 LEU A C 1
ATOM 1668 O O . LEU A 1 215 ? 3.939 4.459 4.183 1.00 96.50 215 LEU A O 1
ATOM 1672 N N . ILE A 1 216 ? 3.765 6.605 4.825 1.00 94.56 216 ILE A N 1
ATOM 1673 C CA . ILE A 1 216 ? 5.196 6.937 4.688 1.00 94.56 216 ILE A CA 1
ATOM 1674 C C . ILE A 1 216 ? 6.039 6.045 5.614 1.00 94.56 216 ILE A C 1
ATOM 1676 O O . ILE A 1 216 ? 6.956 5.340 5.177 1.00 94.56 216 ILE A O 1
ATOM 1680 N N . HIS A 1 217 ? 5.690 6.014 6.905 1.00 93.69 217 HIS A N 1
ATOM 1681 C CA . HIS A 1 217 ? 6.404 5.204 7.893 1.00 93.69 217 HIS A CA 1
ATOM 1682 C C . HIS A 1 217 ? 6.336 3.709 7.579 1.00 93.69 217 HIS A C 1
ATOM 1684 O O . HIS A 1 217 ? 7.351 3.011 7.623 1.00 93.69 217 HIS A O 1
ATOM 1690 N N . LEU A 1 218 ? 5.145 3.224 7.242 1.00 96.00 218 LEU A N 1
ATOM 1691 C CA . LEU A 1 218 ? 4.917 1.834 6.900 1.00 96.00 218 LEU A CA 1
ATOM 1692 C C . LEU A 1 218 ? 5.695 1.433 5.646 1.00 96.00 218 LEU A C 1
ATOM 1694 O O . LEU A 1 218 ? 6.401 0.432 5.682 1.00 96.00 218 LEU A O 1
ATOM 1698 N N . SER A 1 219 ? 5.609 2.209 4.564 1.00 95.00 219 SER A N 1
ATOM 1699 C CA . SER A 1 219 ? 6.239 1.877 3.280 1.00 95.00 219 SER A CA 1
ATOM 1700 C C . SER A 1 219 ? 7.756 1.792 3.400 1.00 95.00 219 SER A C 1
ATOM 1702 O O . SER A 1 219 ? 8.364 0.864 2.870 1.00 95.00 219 SER A O 1
ATOM 1704 N N . THR A 1 220 ? 8.360 2.699 4.174 1.00 92.00 220 THR A N 1
ATOM 1705 C CA . THR A 1 220 ? 9.797 2.653 4.476 1.00 92.00 220 THR A CA 1
ATOM 1706 C C . THR A 1 220 ? 10.177 1.356 5.198 1.00 92.00 220 THR A C 1
ATOM 1708 O O . THR A 1 220 ? 11.169 0.718 4.846 1.00 92.00 220 THR A O 1
ATOM 1711 N N . ASN A 1 221 ? 9.388 0.933 6.191 1.00 91.88 221 ASN A N 1
ATOM 1712 C CA . ASN A 1 221 ? 9.626 -0.332 6.892 1.00 91.88 221 ASN A CA 1
ATOM 1713 C C . ASN A 1 221 ? 9.404 -1.532 5.964 1.00 91.88 221 ASN A C 1
ATOM 1715 O O . ASN A 1 221 ? 10.211 -2.457 5.948 1.00 91.88 221 ASN A O 1
ATOM 1719 N N . MET A 1 222 ? 8.361 -1.486 5.132 1.00 94.88 222 MET A N 1
ATOM 1720 C CA . MET A 1 222 ? 8.034 -2.567 4.210 1.00 94.88 222 MET A CA 1
ATOM 1721 C C . MET A 1 222 ? 9.118 -2.800 3.165 1.00 94.88 222 MET A C 1
ATOM 1723 O O . MET A 1 222 ? 9.398 -3.949 2.830 1.00 94.88 222 MET A O 1
ATOM 1727 N N . GLU A 1 223 ? 9.725 -1.732 2.649 1.00 92.50 223 GLU A N 1
ATOM 1728 C CA . GLU A 1 223 ? 10.843 -1.838 1.717 1.00 92.50 223 GLU A CA 1
ATOM 1729 C C . GLU A 1 223 ? 12.024 -2.580 2.361 1.00 92.50 223 GLU A C 1
ATOM 1731 O O . GLU A 1 223 ? 12.594 -3.479 1.744 1.00 92.50 223 GLU A O 1
ATOM 1736 N N . LEU A 1 224 ? 12.348 -2.270 3.622 1.00 90.38 224 LEU A N 1
ATOM 1737 C CA . LEU A 1 224 ? 13.415 -2.947 4.365 1.00 90.38 224 LEU A CA 1
ATOM 1738 C C . LEU A 1 224 ? 13.082 -4.416 4.652 1.00 90.38 224 LEU A C 1
ATOM 1740 O O . LEU A 1 224 ? 13.927 -5.293 4.464 1.00 90.38 224 LEU A O 1
ATOM 1744 N N . ASP A 1 225 ? 11.855 -4.686 5.086 1.00 92.50 225 ASP A N 1
ATOM 1745 C CA . ASP A 1 225 ? 11.371 -6.026 5.417 1.00 92.50 225 ASP A CA 1
ATOM 1746 C C . ASP A 1 225 ? 11.392 -6.960 4.196 1.00 92.50 225 ASP A C 1
ATOM 1748 O O . ASP A 1 225 ? 11.724 -8.146 4.305 1.00 92.50 225 ASP A O 1
ATOM 1752 N N . LEU A 1 226 ? 11.068 -6.428 3.015 1.00 93.25 226 LEU A N 1
ATOM 1753 C CA . LEU A 1 226 ? 11.077 -7.182 1.765 1.00 93.25 226 LEU A CA 1
ATOM 1754 C C . LEU A 1 226 ? 12.481 -7.340 1.181 1.00 93.25 226 LEU A C 1
ATOM 1756 O O . LEU A 1 226 ? 12.820 -8.436 0.745 1.00 93.25 226 LEU A O 1
ATOM 1760 N N . GLU A 1 227 ? 13.300 -6.288 1.197 1.00 91.50 227 GLU A N 1
ATOM 1761 C CA . GLU A 1 227 ? 14.649 -6.324 0.619 1.00 91.50 227 GLU A CA 1
ATOM 1762 C C . GLU A 1 227 ? 15.630 -7.145 1.471 1.00 91.50 227 GLU A C 1
ATOM 1764 O O . GLU A 1 227 ? 16.495 -7.833 0.929 1.00 91.50 227 GLU A O 1
ATOM 1769 N N . TYR A 1 228 ? 15.519 -7.077 2.804 1.00 89.81 228 TYR A N 1
ATOM 1770 C CA . TYR A 1 228 ? 16.538 -7.625 3.708 1.00 89.81 228 TYR A CA 1
ATOM 1771 C C . TYR A 1 228 ? 16.056 -8.774 4.593 1.00 89.81 228 TYR A C 1
ATOM 1773 O O . TYR A 1 228 ? 16.876 -9.608 4.979 1.00 89.81 228 TYR A O 1
ATOM 1781 N N . LEU A 1 229 ? 14.766 -8.833 4.939 1.00 88.31 229 LEU A N 1
ATOM 1782 C CA . LEU A 1 229 ? 14.247 -9.817 5.900 1.00 88.31 229 LEU A CA 1
ATOM 1783 C C . LEU A 1 229 ? 13.433 -10.943 5.254 1.00 88.31 229 LEU A C 1
ATOM 1785 O O . LEU A 1 229 ? 13.013 -11.859 5.961 1.00 88.31 229 LEU A O 1
ATOM 1789 N N . ASN A 1 230 ? 13.214 -10.903 3.934 1.00 86.81 230 ASN A N 1
ATOM 1790 C CA . ASN A 1 230 ? 12.353 -11.846 3.212 1.00 86.81 230 ASN A CA 1
ATOM 1791 C C . ASN A 1 230 ? 10.999 -12.035 3.928 1.00 86.81 230 ASN A C 1
ATOM 1793 O O . ASN A 1 230 ? 10.500 -13.156 4.091 1.00 86.81 230 ASN A O 1
ATOM 1797 N N . ALA A 1 231 ? 10.414 -10.932 4.413 1.00 88.38 231 ALA A N 1
ATOM 1798 C CA . ALA A 1 231 ? 9.228 -10.971 5.267 1.00 88.38 231 ALA A CA 1
ATOM 1799 C C . ALA A 1 231 ? 8.051 -11.698 4.601 1.00 88.38 231 ALA A C 1
ATOM 1801 O O . ALA A 1 231 ? 7.363 -12.479 5.258 1.00 88.38 231 ALA A O 1
ATOM 1802 N N . TYR A 1 232 ? 7.892 -11.529 3.284 1.00 90.94 232 TYR A N 1
ATOM 1803 C CA . TYR A 1 232 ? 6.869 -12.214 2.494 1.00 90.94 232 TYR A CA 1
ATOM 1804 C C . TYR A 1 232 ? 7.041 -13.741 2.459 1.00 90.94 232 TYR A C 1
ATOM 1806 O O . TYR A 1 232 ? 6.067 -14.477 2.594 1.00 90.94 232 TYR A O 1
ATOM 1814 N N . GLU A 1 233 ? 8.271 -14.236 2.302 1.00 88.50 233 GLU A N 1
ATOM 1815 C CA . GLU A 1 233 ? 8.542 -15.682 2.295 1.00 88.50 233 GLU A CA 1
ATOM 1816 C C . GLU A 1 233 ? 8.318 -16.298 3.678 1.00 88.50 233 GLU A C 1
ATOM 1818 O O . GLU A 1 233 ? 7.904 -17.449 3.806 1.00 88.50 233 GLU A O 1
ATOM 1823 N N . THR A 1 234 ? 8.566 -15.511 4.724 1.00 89.25 234 THR A N 1
ATOM 1824 C CA . THR A 1 234 ? 8.362 -15.936 6.108 1.00 89.25 234 THR A CA 1
ATOM 1825 C C . THR A 1 234 ? 6.874 -15.913 6.482 1.00 89.25 234 THR A C 1
ATOM 1827 O O . THR A 1 234 ? 6.417 -16.755 7.260 1.00 89.25 234 THR A O 1
ATOM 1830 N N . ASN A 1 235 ? 6.112 -14.935 5.985 1.00 89.00 235 ASN A N 1
ATOM 1831 C CA . ASN A 1 235 ? 4.680 -14.801 6.228 1.00 89.00 235 ASN A CA 1
ATOM 1832 C C . ASN A 1 235 ? 3.916 -14.405 4.949 1.00 89.00 235 ASN A C 1
ATOM 1834 O O . ASN A 1 235 ? 3.918 -13.231 4.581 1.00 89.00 235 ASN A O 1
ATOM 1838 N N . PRO A 1 236 ? 3.178 -15.331 4.316 1.00 88.44 236 PRO A N 1
ATOM 1839 C CA . PRO A 1 236 ? 2.358 -15.015 3.147 1.00 88.44 236 PRO A CA 1
ATOM 1840 C C . PRO A 1 236 ? 1.240 -13.992 3.409 1.00 88.44 236 PRO A C 1
ATOM 1842 O O . PRO A 1 236 ? 0.808 -13.336 2.459 1.00 88.44 236 PRO A O 1
ATOM 1845 N N . ASP A 1 237 ? 0.799 -13.825 4.666 1.00 90.88 237 ASP A N 1
ATOM 1846 C CA . ASP A 1 237 ? -0.186 -12.804 5.068 1.00 90.88 237 ASP A CA 1
ATOM 1847 C C . ASP A 1 237 ? 0.368 -11.376 4.957 1.00 90.88 237 ASP A C 1
ATOM 1849 O O . ASP A 1 237 ? -0.384 -10.408 5.033 1.00 90.88 237 ASP A O 1
ATOM 1853 N N . TYR A 1 238 ? 1.670 -11.211 4.708 1.00 93.69 238 TYR A N 1
ATOM 1854 C CA . TYR A 1 238 ? 2.272 -9.909 4.416 1.00 93.69 238 TYR A CA 1
ATOM 1855 C C . TYR A 1 238 ? 1.629 -9.227 3.196 1.00 93.69 238 TYR A C 1
ATOM 1857 O O . TYR A 1 238 ? 1.593 -8.000 3.106 1.00 93.69 238 TYR A O 1
ATOM 1865 N N . LEU A 1 239 ? 1.042 -10.013 2.281 1.00 94.00 239 LEU A N 1
ATOM 1866 C CA . LEU A 1 239 ? 0.273 -9.495 1.146 1.00 94.00 239 LEU A CA 1
ATOM 1867 C C . LEU A 1 239 ? -0.929 -8.643 1.573 1.00 94.00 239 LEU A C 1
ATOM 1869 O O . LEU A 1 239 ? -1.317 -7.730 0.846 1.00 94.00 239 LEU A O 1
ATOM 1873 N N . ASN A 1 240 ? -1.500 -8.921 2.747 1.00 94.25 240 ASN A N 1
ATOM 1874 C CA . ASN A 1 240 ? -2.695 -8.251 3.256 1.00 94.25 240 ASN A CA 1
ATOM 1875 C C . ASN A 1 240 ? -2.486 -6.746 3.388 1.00 94.25 240 ASN A C 1
ATOM 1877 O O . ASN A 1 240 ? -3.405 -5.982 3.118 1.00 94.25 240 ASN A O 1
ATOM 1881 N N . ILE A 1 241 ? -1.267 -6.320 3.732 1.00 95.69 241 ILE A N 1
ATOM 1882 C CA . ILE A 1 241 ? -0.904 -4.907 3.856 1.00 95.69 241 ILE A CA 1
ATOM 1883 C C . ILE A 1 241 ? -1.138 -4.180 2.524 1.00 95.69 241 ILE A C 1
ATOM 1885 O O . ILE A 1 241 ? -1.817 -3.156 2.481 1.00 95.69 241 ILE A O 1
ATOM 1889 N N . PHE A 1 242 ? -0.629 -4.748 1.427 1.00 96.06 242 PHE A N 1
ATOM 1890 C CA . PHE A 1 242 ? -0.782 -4.186 0.084 1.00 96.06 242 PHE A CA 1
ATOM 1891 C C . PHE A 1 242 ? -2.236 -4.173 -0.369 1.00 96.06 242 PHE A C 1
ATOM 1893 O O . PHE A 1 242 ? -2.672 -3.202 -0.976 1.00 96.06 242 PHE A O 1
ATOM 1900 N N . ILE A 1 243 ? -2.982 -5.237 -0.063 1.00 94.50 243 ILE A N 1
ATOM 1901 C CA . ILE A 1 243 ? -4.405 -5.322 -0.394 1.00 94.50 243 ILE A CA 1
ATOM 1902 C C . ILE A 1 243 ? -5.165 -4.214 0.335 1.00 94.50 243 ILE A C 1
ATOM 1904 O O . ILE A 1 243 ? -5.846 -3.440 -0.321 1.00 94.50 243 ILE A O 1
ATOM 1908 N N . ILE A 1 244 ? -4.992 -4.081 1.655 1.00 95.50 244 ILE A N 1
ATOM 1909 C CA . ILE A 1 244 ? -5.689 -3.070 2.461 1.00 95.50 244 ILE A CA 1
ATOM 1910 C C . ILE A 1 244 ? -5.395 -1.659 1.942 1.00 95.50 244 ILE A C 1
ATOM 1912 O O . ILE A 1 244 ? -6.329 -0.903 1.701 1.00 95.50 244 ILE A O 1
ATOM 1916 N N . ILE A 1 245 ? -4.123 -1.312 1.719 1.00 96.06 245 ILE A N 1
ATOM 1917 C CA . ILE A 1 245 ? -3.742 0.036 1.265 1.00 96.06 245 ILE A CA 1
ATOM 1918 C C . ILE A 1 245 ? -4.351 0.353 -0.101 1.00 96.06 245 ILE A C 1
ATOM 1920 O O . ILE A 1 245 ? -4.859 1.451 -0.295 1.00 96.06 245 ILE A O 1
ATOM 1924 N N . MET A 1 246 ? -4.346 -0.604 -1.031 1.00 94.38 246 MET A N 1
ATOM 1925 C CA . MET A 1 246 ? -4.846 -0.396 -2.395 1.00 94.38 246 MET A CA 1
ATOM 1926 C C . MET A 1 246 ? -6.369 -0.276 -2.498 1.00 94.38 246 MET A C 1
ATOM 1928 O O . MET A 1 246 ? -6.873 0.110 -3.550 1.00 94.38 246 MET A O 1
ATOM 1932 N N . GLU A 1 247 ? -7.108 -0.576 -1.429 1.00 93.69 247 GLU A N 1
ATOM 1933 C CA . GLU A 1 247 ? -8.544 -0.291 -1.357 1.00 93.69 247 GLU A CA 1
ATOM 1934 C C . GLU A 1 247 ? -8.851 1.161 -0.946 1.00 93.69 247 GLU A C 1
ATOM 1936 O O . GLU A 1 247 ? -10.011 1.568 -0.995 1.00 93.69 247 GLU A O 1
ATOM 1941 N N . ASN A 1 248 ? -7.843 1.963 -0.578 1.00 93.81 248 ASN A N 1
ATOM 1942 C CA . ASN A 1 248 ? -8.023 3.392 -0.330 1.00 93.81 248 ASN A CA 1
ATOM 1943 C C . ASN A 1 248 ? -8.351 4.124 -1.649 1.00 93.81 248 ASN A C 1
ATOM 1945 O O . ASN A 1 248 ? -7.540 4.190 -2.580 1.00 93.81 248 ASN A O 1
ATOM 1949 N N . SER A 1 249 ? -9.552 4.700 -1.725 1.00 90.50 249 SER A N 1
ATOM 1950 C CA . SER A 1 249 ? -10.048 5.412 -2.907 1.00 90.50 249 SER A CA 1
ATOM 1951 C C . SER A 1 249 ? -9.388 6.779 -3.123 1.00 90.50 249 SER A C 1
ATOM 1953 O O . SER A 1 249 ? -9.415 7.291 -4.241 1.00 90.50 249 SER A O 1
ATOM 1955 N N . ASN A 1 250 ? -8.736 7.344 -2.104 1.00 91.06 250 ASN A N 1
ATOM 1956 C CA . ASN A 1 250 ? -8.131 8.675 -2.154 1.00 91.06 250 ASN A CA 1
ATOM 1957 C C . ASN A 1 250 ? -6.616 8.663 -2.447 1.00 91.06 250 ASN A C 1
ATOM 1959 O O . ASN A 1 250 ? -5.967 9.697 -2.377 1.00 91.06 250 ASN A O 1
ATOM 1963 N N . LEU A 1 251 ? -6.026 7.516 -2.819 1.00 92.81 251 LEU A N 1
ATOM 1964 C CA . LEU A 1 251 ? -4.580 7.417 -3.115 1.00 92.81 251 LEU A CA 1
ATOM 1965 C C . LEU A 1 251 ? -4.093 8.314 -4.267 1.00 92.81 251 LEU A C 1
ATOM 1967 O O . LEU A 1 251 ? -2.890 8.493 -4.431 1.00 92.81 251 LEU A O 1
ATOM 1971 N N . HIS A 1 252 ? -5.007 8.841 -5.081 1.00 89.25 252 HIS A N 1
ATOM 1972 C CA . HIS A 1 252 ? -4.704 9.746 -6.186 1.00 89.25 252 HIS A CA 1
ATOM 1973 C C . HIS A 1 252 ? -4.678 11.227 -5.769 1.00 89.25 252 HIS A C 1
ATOM 1975 O O . HIS A 1 252 ? -4.421 12.080 -6.621 1.00 89.25 252 HIS A O 1
ATOM 1981 N N . SER A 1 253 ? -4.974 11.551 -4.504 1.00 91.38 253 SER A N 1
ATOM 1982 C CA . SER A 1 253 ? -4.916 12.927 -4.009 1.00 91.38 253 SER A CA 1
ATOM 1983 C C . SER A 1 253 ? -3.458 13.403 -3.905 1.00 91.38 253 SER A C 1
ATOM 1985 O O . SER A 1 253 ? -2.559 12.590 -3.651 1.00 91.38 253 SER A O 1
ATOM 1987 N N . PRO A 1 254 ? -3.186 14.703 -4.121 1.00 89.69 254 PRO A N 1
ATOM 1988 C CA . PRO A 1 254 ? -1.823 15.235 -4.130 1.00 89.69 254 PRO A CA 1
ATOM 1989 C C . PRO A 1 254 ? -1.059 14.945 -2.830 1.00 89.69 254 PRO A C 1
ATOM 1991 O O . PRO A 1 254 ? 0.135 14.657 -2.883 1.00 89.69 254 PRO A O 1
ATOM 1994 N N . GLU A 1 255 ? -1.753 14.899 -1.691 1.00 91.06 255 GLU A N 1
ATOM 1995 C CA . GLU A 1 255 ? -1.191 14.579 -0.376 1.00 91.06 255 GLU A CA 1
ATOM 1996 C C . GLU A 1 255 ? -0.518 13.194 -0.349 1.00 91.06 255 GLU A C 1
ATOM 1998 O O . GLU A 1 255 ? 0.501 13.008 0.318 1.00 91.06 255 GLU A O 1
ATOM 2003 N N . TYR A 1 256 ? -1.053 12.215 -1.090 1.00 95.19 256 TYR A N 1
ATOM 2004 C CA . TYR A 1 256 ? -0.428 10.896 -1.230 1.00 95.19 256 TYR A CA 1
ATOM 2005 C C . TYR A 1 256 ? 0.630 10.867 -2.334 1.00 95.19 256 TYR A C 1
ATOM 2007 O O . TYR A 1 256 ? 1.630 10.163 -2.181 1.00 95.19 256 TYR A O 1
ATOM 2015 N N . LEU A 1 257 ? 0.420 11.587 -3.441 1.00 94.94 257 LEU A N 1
ATOM 2016 C CA . LEU A 1 257 ? 1.300 11.539 -4.616 1.00 94.94 257 LEU A CA 1
ATOM 2017 C C . LEU A 1 257 ? 2.696 12.116 -4.358 1.00 94.94 257 LEU A C 1
ATOM 2019 O O . LEU A 1 257 ? 3.649 11.650 -4.979 1.00 94.94 257 LEU A O 1
ATOM 2023 N N . GLU A 1 258 ? 2.816 13.102 -3.467 1.00 90.25 258 GLU A N 1
ATOM 2024 C CA . GLU A 1 258 ? 4.091 13.766 -3.170 1.00 90.25 258 GLU A CA 1
ATOM 2025 C C . GLU A 1 258 ? 5.096 12.829 -2.490 1.00 90.25 258 GLU A C 1
ATOM 2027 O O . GLU A 1 258 ? 6.218 12.681 -2.964 1.00 90.25 258 GLU A O 1
ATOM 2032 N N . GLU A 1 259 ? 4.688 12.155 -1.411 1.00 88.88 259 GLU A N 1
ATOM 2033 C CA . GLU A 1 259 ? 5.630 11.430 -0.545 1.00 88.88 259 GLU A CA 1
ATOM 2034 C C . GLU A 1 259 ? 5.226 9.977 -0.269 1.00 88.88 259 GLU A C 1
ATOM 2036 O O . GLU A 1 259 ? 6.055 9.063 -0.335 1.00 88.88 259 GLU A O 1
ATOM 2041 N N . ALA A 1 260 ? 3.948 9.722 0.021 1.00 95.31 260 ALA A N 1
ATOM 2042 C CA . ALA A 1 260 ? 3.510 8.421 0.522 1.00 95.31 260 ALA A CA 1
ATOM 2043 C C . ALA A 1 260 ? 3.437 7.344 -0.573 1.00 95.31 260 ALA A C 1
ATOM 2045 O O . ALA A 1 260 ? 3.980 6.246 -0.422 1.00 95.31 260 ALA A O 1
ATOM 2046 N N . LEU A 1 261 ? 2.783 7.648 -1.695 1.00 96.88 261 LEU A N 1
ATOM 2047 C CA . LEU A 1 261 ? 2.587 6.714 -2.799 1.00 96.88 261 LEU A CA 1
ATOM 2048 C C . LEU A 1 261 ? 3.895 6.355 -3.536 1.00 96.88 261 LEU A C 1
ATOM 2050 O O . LEU A 1 261 ? 4.055 5.171 -3.857 1.00 96.88 261 LEU A O 1
ATOM 2054 N N . PRO A 1 262 ? 4.858 7.278 -3.765 1.00 96.81 262 PRO A N 1
ATOM 2055 C CA . PRO A 1 262 ? 6.186 6.922 -4.270 1.00 96.81 262 PRO A CA 1
ATOM 2056 C C . PRO A 1 262 ? 6.875 5.833 -3.439 1.00 96.81 262 PRO A C 1
ATOM 2058 O O . PRO A 1 262 ? 7.350 4.829 -3.978 1.00 96.81 262 PRO A O 1
ATOM 2061 N N . GLN A 1 263 ? 6.889 6.000 -2.113 1.00 96.00 263 GLN A N 1
ATOM 2062 C CA . GLN A 1 263 ? 7.501 5.046 -1.184 1.00 96.00 263 GLN A CA 1
ATOM 2063 C C . GLN A 1 263 ? 6.767 3.705 -1.200 1.00 96.00 263 GLN A C 1
ATOM 2065 O O . GLN A 1 263 ? 7.396 2.646 -1.267 1.00 96.00 263 GLN A O 1
ATOM 2070 N N . PHE A 1 264 ? 5.435 3.743 -1.207 1.00 97.50 264 PHE A N 1
ATOM 2071 C CA . PHE A 1 264 ? 4.614 2.543 -1.305 1.00 97.50 264 PHE A CA 1
ATOM 2072 C C . PHE A 1 264 ? 4.884 1.764 -2.601 1.00 97.50 264 PHE A C 1
ATOM 2074 O O . PHE A 1 264 ? 5.043 0.542 -2.569 1.00 97.50 264 PHE A O 1
ATOM 2081 N N . CYS A 1 265 ? 5.005 2.454 -3.742 1.00 97.69 265 CYS A N 1
ATOM 2082 C CA . CYS A 1 265 ? 5.325 1.824 -5.023 1.00 97.69 265 CYS A CA 1
ATOM 2083 C C . CYS A 1 265 ? 6.694 1.139 -4.992 1.00 97.69 265 CYS A C 1
ATOM 2085 O O . CYS A 1 265 ? 6.813 0.006 -5.468 1.00 97.69 265 CYS A O 1
ATOM 2087 N N . ARG A 1 266 ? 7.713 1.784 -4.402 1.00 96.75 266 ARG A N 1
ATOM 2088 C CA . ARG A 1 266 ? 9.035 1.168 -4.214 1.00 96.75 266 ARG A CA 1
ATOM 2089 C C . ARG A 1 266 ? 8.938 -0.112 -3.392 1.00 96.75 266 ARG A C 1
ATOM 2091 O O . ARG A 1 266 ? 9.469 -1.127 -3.830 1.00 96.75 266 ARG A O 1
ATOM 2098 N N . ALA A 1 267 ? 8.203 -0.106 -2.280 1.00 97.19 267 ALA A N 1
ATOM 2099 C CA . ALA A 1 267 ? 7.992 -1.305 -1.469 1.00 97.19 267 ALA A CA 1
ATOM 2100 C C . ALA A 1 267 ? 7.236 -2.413 -2.232 1.00 97.19 267 ALA A C 1
ATOM 2102 O O . ALA A 1 267 ? 7.634 -3.576 -2.183 1.00 97.19 267 ALA A O 1
ATOM 2103 N N . LEU A 1 268 ? 6.184 -2.073 -2.988 1.00 97.44 268 LEU A N 1
ATOM 2104 C CA . LEU A 1 268 ? 5.377 -3.039 -3.746 1.00 97.44 268 LEU A CA 1
ATOM 2105 C C . LEU A 1 268 ? 6.223 -3.827 -4.744 1.00 97.44 268 LEU A C 1
ATOM 2107 O O . LEU A 1 268 ? 6.128 -5.052 -4.804 1.00 97.44 268 LEU A O 1
ATOM 2111 N N . ILE A 1 269 ? 7.102 -3.157 -5.489 1.00 96.81 269 ILE A N 1
ATOM 2112 C CA . ILE A 1 269 ? 7.931 -3.818 -6.506 1.00 96.81 269 ILE A CA 1
ATOM 2113 C C . ILE A 1 269 ? 9.060 -4.683 -5.923 1.00 96.81 269 ILE A C 1
ATOM 2115 O O . ILE A 1 269 ? 9.713 -5.394 -6.695 1.00 96.81 269 ILE A O 1
ATOM 2119 N N . LYS A 1 270 ? 9.299 -4.625 -4.602 1.00 96.06 270 LYS A N 1
ATOM 2120 C CA . LYS A 1 270 ? 10.211 -5.531 -3.881 1.00 96.06 270 LYS A CA 1
ATOM 2121 C C . LYS A 1 270 ? 9.575 -6.875 -3.540 1.00 96.06 270 LYS A C 1
ATOM 2123 O O . LYS A 1 270 ? 10.291 -7.795 -3.155 1.00 96.06 270 LYS A O 1
ATOM 2128 N N . LEU A 1 271 ? 8.257 -7.023 -3.694 1.00 96.00 271 LEU A N 1
ATOM 2129 C CA . LEU A 1 271 ? 7.617 -8.327 -3.552 1.00 96.00 271 LEU A CA 1
ATOM 2130 C C . LEU A 1 271 ? 8.233 -9.334 -4.541 1.00 96.00 271 LEU A C 1
ATOM 2132 O O . LEU A 1 271 ? 8.469 -8.992 -5.707 1.00 96.00 271 LEU A O 1
ATOM 2136 N N . PRO A 1 272 ? 8.450 -10.596 -4.124 1.00 94.69 272 PRO A N 1
ATOM 2137 C CA . PRO A 1 272 ? 8.889 -11.634 -5.044 1.00 94.69 272 PRO A CA 1
ATOM 2138 C C . PRO A 1 272 ? 7.827 -11.873 -6.123 1.00 94.69 272 PRO A C 1
ATOM 2140 O O . PRO A 1 272 ? 6.649 -11.548 -5.955 1.00 94.69 272 PRO A O 1
ATOM 2143 N N . VAL A 1 273 ? 8.226 -12.498 -7.233 1.00 94.31 273 VAL A N 1
ATOM 2144 C CA . VAL A 1 273 ? 7.332 -12.746 -8.381 1.00 94.31 273 VAL A CA 1
ATOM 2145 C C . VAL A 1 273 ? 6.068 -13.509 -7.966 1.00 94.31 273 VAL A C 1
ATOM 2147 O O . VAL A 1 273 ? 4.990 -13.208 -8.468 1.00 94.31 273 VAL A O 1
ATOM 2150 N N . SER A 1 274 ? 6.172 -14.436 -7.008 1.00 92.88 274 SER A N 1
ATOM 2151 C CA . SER A 1 274 ? 5.022 -15.140 -6.429 1.00 92.88 274 SER A CA 1
ATOM 2152 C C . SER A 1 274 ? 4.041 -14.193 -5.726 1.00 92.88 274 SER A C 1
ATOM 2154 O O . SER A 1 274 ? 2.831 -14.327 -5.902 1.00 92.88 274 SER A O 1
ATOM 2156 N N . GLY A 1 275 ? 4.545 -13.202 -4.986 1.00 93.50 275 GLY A N 1
ATOM 2157 C CA . GLY A 1 275 ? 3.737 -12.174 -4.333 1.00 93.50 275 GLY A CA 1
ATOM 2158 C C . GLY A 1 275 ? 3.063 -11.232 -5.321 1.00 93.50 275 GLY A C 1
ATOM 2159 O O . GLY A 1 275 ? 1.860 -11.005 -5.217 1.00 93.50 275 GLY A O 1
ATOM 2160 N N . LEU A 1 276 ? 3.801 -10.761 -6.329 1.00 95.69 276 LEU A N 1
ATOM 2161 C CA . LEU A 1 276 ? 3.249 -9.922 -7.399 1.00 95.69 276 LEU A CA 1
ATOM 2162 C C . LEU A 1 276 ? 2.190 -10.664 -8.227 1.00 95.69 276 LEU A C 1
ATOM 2164 O O . LEU A 1 276 ? 1.165 -10.083 -8.578 1.00 95.69 276 LEU A O 1
ATOM 2168 N N . ALA A 1 277 ? 2.405 -11.951 -8.513 1.00 93.81 277 ALA A N 1
ATOM 2169 C CA . ALA A 1 277 ? 1.435 -12.788 -9.212 1.00 93.81 277 ALA A CA 1
ATOM 2170 C C . ALA A 1 277 ?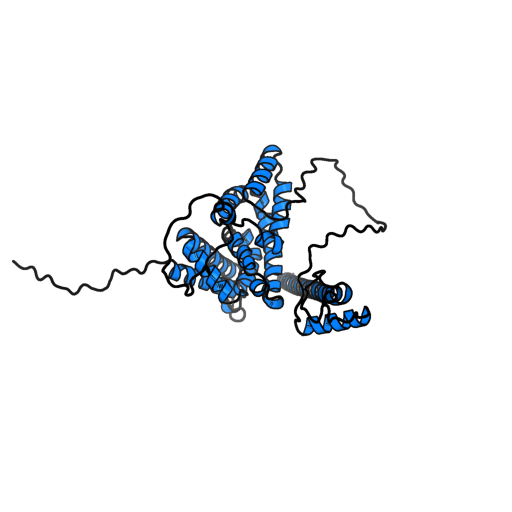 0.159 -12.984 -8.382 1.00 93.81 277 ALA A C 1
ATOM 2172 O O . ALA A 1 277 ? -0.941 -12.832 -8.914 1.00 93.81 277 ALA A O 1
ATOM 2173 N N . ARG A 1 278 ? 0.290 -13.249 -7.073 1.00 92.69 278 ARG A N 1
ATOM 2174 C CA . ARG A 1 278 ? -0.863 -13.338 -6.165 1.00 92.69 278 ARG A CA 1
ATOM 2175 C C . ARG A 1 278 ? -1.614 -12.011 -6.090 1.00 92.69 278 ARG A C 1
ATOM 2177 O O . ARG A 1 278 ? -2.825 -12.017 -6.268 1.00 92.69 278 ARG A O 1
ATOM 2184 N N . LEU A 1 279 ? -0.922 -10.882 -5.923 1.00 94.00 279 LEU A N 1
ATOM 2185 C CA . LEU A 1 279 ? -1.544 -9.551 -5.911 1.00 94.00 279 LEU A CA 1
ATOM 2186 C C . LEU A 1 279 ? -2.323 -9.272 -7.204 1.00 94.00 279 LEU A C 1
ATOM 2188 O O . LEU A 1 279 ? -3.484 -8.875 -7.165 1.00 94.00 279 LEU A O 1
ATOM 2192 N N . SER A 1 280 ? -1.701 -9.559 -8.350 1.00 94.44 280 SER A N 1
ATOM 2193 C CA . SER A 1 280 ? -2.323 -9.433 -9.668 1.00 94.44 280 SER A CA 1
ATOM 2194 C C . SER A 1 280 ? -3.585 -10.294 -9.789 1.00 94.44 280 SER A C 1
ATOM 2196 O O . SER A 1 280 ? -4.618 -9.827 -10.273 1.00 94.44 280 SER A O 1
ATOM 2198 N N . LYS A 1 281 ? -3.541 -11.531 -9.278 1.00 91.88 281 LYS A N 1
ATOM 2199 C CA . LYS A 1 281 ? -4.704 -12.419 -9.253 1.00 91.88 281 LYS A CA 1
ATOM 2200 C C . LYS A 1 281 ? -5.824 -11.861 -8.375 1.00 91.88 281 LYS A C 1
ATOM 2202 O O . LYS A 1 281 ? -6.970 -11.862 -8.815 1.00 91.88 281 LYS A O 1
ATOM 2207 N N . VAL A 1 282 ? -5.514 -11.330 -7.190 1.00 91.19 282 VAL A N 1
ATOM 2208 C CA . VAL A 1 282 ? -6.511 -10.693 -6.310 1.00 91.19 282 VAL A CA 1
ATOM 2209 C C . VAL A 1 282 ? -7.199 -9.531 -7.023 1.00 91.19 282 VAL A C 1
ATOM 2211 O O . VAL A 1 282 ? -8.426 -9.528 -7.134 1.00 91.19 282 VAL A O 1
ATOM 2214 N N . TRP A 1 283 ? -6.435 -8.603 -7.601 1.00 91.94 283 TRP A N 1
ATOM 2215 C CA . TRP A 1 283 ? -7.000 -7.468 -8.337 1.00 91.94 283 TRP A CA 1
ATOM 2216 C C . TRP A 1 283 ? -7.875 -7.897 -9.517 1.00 91.94 283 TRP A C 1
ATOM 2218 O O . TRP A 1 283 ? -8.917 -7.285 -9.742 1.00 91.94 283 TRP A O 1
ATOM 2228 N N . SER A 1 284 ? -7.518 -8.983 -10.215 1.00 91.25 284 SER A N 1
ATOM 2229 C CA . SER A 1 284 ? -8.331 -9.524 -11.316 1.00 91.25 284 SER A CA 1
ATOM 2230 C C . SER A 1 284 ? -9.736 -9.955 -10.871 1.00 91.25 284 SER A C 1
ATOM 2232 O O . SER A 1 284 ? -10.692 -9.842 -11.632 1.00 91.25 284 SER A O 1
ATOM 2234 N N . THR A 1 285 ? -9.882 -10.391 -9.614 1.00 88.94 285 THR A N 1
ATOM 2235 C CA . THR A 1 285 ? -11.165 -10.835 -9.039 1.00 88.94 285 THR A CA 1
ATOM 2236 C C . THR A 1 285 ? -11.983 -9.708 -8.402 1.00 88.94 285 THR A C 1
ATOM 2238 O O . THR A 1 285 ? -13.170 -9.883 -8.134 1.00 88.94 285 THR A O 1
ATOM 2241 N N . SER A 1 286 ? -11.381 -8.534 -8.193 1.00 82.81 286 SER A N 1
ATOM 2242 C CA . SER A 1 286 ? -12.008 -7.375 -7.538 1.00 82.81 286 SER A CA 1
ATOM 2243 C C . SER A 1 286 ? -12.948 -6.561 -8.443 1.00 82.81 286 SER A C 1
ATOM 2245 O O . SER A 1 286 ? -13.622 -5.649 -7.953 1.00 82.81 286 SER A O 1
ATOM 2247 N N . GLY A 1 287 ? -13.018 -6.896 -9.737 1.00 83.69 287 GLY A N 1
ATOM 2248 C CA . GLY A 1 287 ? -13.886 -6.273 -10.740 1.00 83.69 287 GLY A CA 1
ATOM 2249 C C . GLY A 1 287 ? -13.249 -5.102 -11.501 1.00 83.69 287 GLY A C 1
ATOM 2250 O O . GLY A 1 287 ? -12.268 -4.498 -11.064 1.00 83.69 287 GLY A O 1
ATOM 2251 N N . LEU A 1 288 ? -13.845 -4.753 -12.647 1.00 86.44 288 LEU A N 1
ATOM 2252 C CA . LEU A 1 288 ? -13.352 -3.706 -13.555 1.00 86.44 288 LEU A CA 1
ATOM 2253 C C . LEU A 1 288 ? -13.160 -2.324 -12.894 1.00 86.44 288 LEU A C 1
ATOM 2255 O O . LEU A 1 288 ? -12.127 -1.704 -13.157 1.00 86.44 288 LEU A O 1
ATOM 2259 N N . PRO A 1 289 ? -14.082 -1.819 -12.043 1.00 88.69 289 PRO A N 1
ATOM 2260 C CA . PRO A 1 289 ? -13.906 -0.506 -11.420 1.00 88.69 289 PRO A CA 1
ATOM 2261 C C . PRO A 1 289 ? -12.650 -0.428 -10.549 1.00 88.69 289 PRO A C 1
ATOM 2263 O O . PRO A 1 289 ? -11.951 0.578 -10.573 1.00 88.69 289 PRO A O 1
ATOM 2266 N N . HIS A 1 290 ? -12.330 -1.508 -9.831 1.00 89.94 290 HIS A N 1
ATOM 2267 C CA . HIS A 1 290 ? -11.160 -1.549 -8.962 1.00 89.94 290 HIS A CA 1
ATOM 2268 C C . HIS A 1 290 ? -9.856 -1.564 -9.770 1.00 89.94 290 HIS A C 1
ATOM 2270 O O . HIS A 1 290 ? -8.961 -0.775 -9.497 1.00 89.94 290 HIS A O 1
ATOM 2276 N N . ILE A 1 291 ? -9.755 -2.394 -10.814 1.00 90.88 291 ILE A N 1
ATOM 2277 C CA . ILE A 1 291 ? -8.554 -2.424 -11.671 1.00 90.88 291 ILE A CA 1
ATOM 2278 C C . ILE A 1 291 ? -8.329 -1.066 -12.345 1.00 90.88 291 ILE A C 1
ATOM 2280 O O . ILE A 1 291 ? -7.190 -0.608 -12.439 1.00 90.88 291 ILE A O 1
ATOM 2284 N N . ARG A 1 292 ? -9.409 -0.406 -12.787 1.00 91.88 292 ARG A N 1
ATOM 2285 C CA . ARG A 1 292 ? -9.336 0.946 -13.349 1.00 91.88 292 ARG A CA 1
ATOM 2286 C C . ARG A 1 292 ? -8.793 1.943 -12.325 1.00 91.88 292 ARG A C 1
ATOM 2288 O O . ARG A 1 292 ? -7.850 2.648 -12.653 1.00 91.88 292 ARG A O 1
ATOM 2295 N N . HIS A 1 293 ? -9.314 1.930 -11.098 1.00 92.38 293 HIS A N 1
ATOM 2296 C CA . HIS A 1 293 ? -8.822 2.775 -10.003 1.00 92.38 293 HIS A CA 1
ATOM 2297 C C . HIS A 1 293 ? -7.326 2.567 -9.726 1.00 92.38 293 HIS A C 1
ATOM 2299 O O . HIS A 1 293 ? -6.559 3.526 -9.655 1.00 92.38 293 HIS A O 1
ATOM 2305 N N . VAL A 1 294 ? -6.880 1.310 -9.637 1.00 93.25 294 VAL A N 1
ATOM 2306 C CA . VAL A 1 294 ? -5.461 0.962 -9.442 1.00 93.25 294 VAL A CA 1
ATOM 2307 C C . VAL A 1 294 ? -4.595 1.493 -10.593 1.00 93.25 294 VAL A C 1
ATOM 2309 O O . VAL A 1 294 ? -3.533 2.070 -10.365 1.00 93.25 294 VAL A O 1
ATOM 2312 N N . MET A 1 295 ? -5.050 1.316 -11.836 1.00 94.62 295 MET A N 1
ATOM 2313 C CA . MET A 1 295 ? -4.360 1.804 -13.032 1.00 94.62 295 MET A CA 1
ATOM 2314 C C . MET A 1 295 ? -4.250 3.334 -13.035 1.00 94.62 295 MET A C 1
ATOM 2316 O O . MET A 1 295 ? -3.156 3.863 -13.229 1.00 94.62 295 MET A O 1
ATOM 2320 N N . GLU A 1 296 ? -5.365 4.029 -12.805 1.00 94.94 296 GLU A N 1
ATOM 2321 C CA . GLU A 1 296 ? -5.441 5.491 -12.763 1.00 94.94 296 GLU A CA 1
ATOM 2322 C C . GLU A 1 296 ? -4.550 6.055 -11.653 1.00 94.94 296 GLU A C 1
ATOM 2324 O O . GLU A 1 296 ? -3.817 7.006 -11.898 1.00 94.94 296 GLU A O 1
ATOM 2329 N N . THR A 1 297 ? -4.510 5.415 -10.480 1.00 96.19 297 THR A N 1
ATOM 2330 C CA . THR A 1 297 ? -3.641 5.812 -9.358 1.00 96.19 297 THR A CA 1
ATOM 2331 C C . THR A 1 297 ? -2.162 5.838 -9.767 1.00 96.19 297 THR A C 1
ATOM 2333 O O . THR A 1 297 ? -1.471 6.836 -9.556 1.00 96.19 297 THR A O 1
ATOM 2336 N N . PHE A 1 298 ? -1.658 4.779 -10.415 1.00 97.00 298 PHE A N 1
ATOM 2337 C CA . PHE A 1 298 ? -0.256 4.743 -10.856 1.00 97.00 298 PHE A CA 1
ATOM 2338 C C . PHE A 1 298 ? 0.020 5.67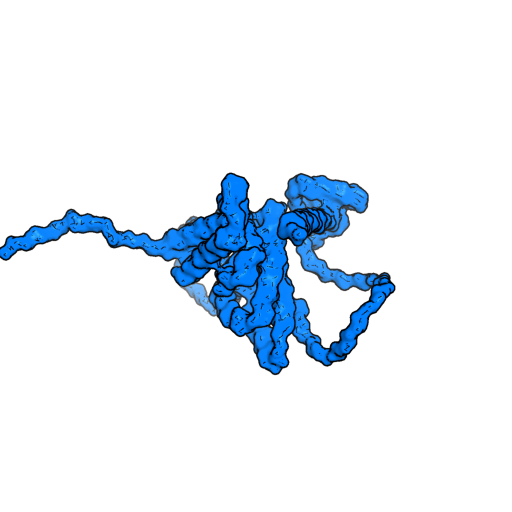1 -12.046 1.00 97.00 298 PHE A C 1
ATOM 2340 O O . PHE A 1 298 ? 1.089 6.276 -12.112 1.00 97.00 298 PHE A O 1
ATOM 2347 N N . GLN A 1 299 ? -0.926 5.818 -12.977 1.00 96.94 299 GLN A N 1
ATOM 2348 C CA . GLN A 1 299 ? -0.802 6.772 -14.085 1.00 96.94 299 GLN A CA 1
ATOM 2349 C C . GLN A 1 299 ? -0.774 8.220 -13.589 1.00 96.94 299 GLN A C 1
ATOM 2351 O O . GLN A 1 299 ? 0.001 9.033 -14.100 1.00 96.94 299 GLN A O 1
ATOM 2356 N N . GLN A 1 300 ? -1.583 8.532 -12.578 1.00 96.56 300 GLN A N 1
ATOM 2357 C CA . GLN A 1 300 ? -1.625 9.843 -11.952 1.00 96.56 300 GLN A CA 1
ATOM 2358 C C . GLN A 1 300 ? -0.315 10.138 -11.222 1.00 96.56 300 GLN A C 1
ATOM 2360 O O . GLN A 1 300 ? 0.208 11.236 -11.379 1.00 96.56 300 GLN A O 1
ATOM 2365 N N . LEU A 1 301 ? 0.261 9.158 -10.515 1.00 97.19 301 LEU A N 1
ATOM 2366 C CA . LEU A 1 301 ? 1.587 9.300 -9.911 1.00 97.19 301 LEU A CA 1
ATOM 2367 C C . LEU A 1 301 ? 2.658 9.619 -10.957 1.00 97.19 301 LEU A C 1
ATOM 2369 O O . LEU A 1 301 ? 3.378 10.597 -10.804 1.00 97.19 301 LEU A O 1
ATOM 2373 N N . ILE A 1 302 ? 2.724 8.846 -12.048 1.00 96.62 302 ILE A N 1
ATOM 2374 C CA . ILE A 1 302 ? 3.684 9.099 -13.136 1.00 96.62 302 ILE A CA 1
ATOM 2375 C C . ILE A 1 302 ? 3.489 10.511 -13.695 1.00 96.62 302 ILE A C 1
ATOM 2377 O O . ILE A 1 302 ? 4.456 11.249 -13.860 1.00 96.62 302 ILE A O 1
ATOM 2381 N N . THR A 1 303 ? 2.242 10.899 -13.964 1.00 96.00 303 THR A N 1
ATOM 2382 C CA . THR A 1 303 ? 1.918 12.225 -14.505 1.00 96.00 303 THR A CA 1
ATOM 2383 C C . THR A 1 303 ? 2.348 13.331 -13.548 1.00 96.00 303 THR A C 1
ATOM 2385 O O . THR A 1 303 ? 2.998 14.282 -13.972 1.00 96.00 303 THR A O 1
ATOM 2388 N N . PHE A 1 304 ? 2.022 13.197 -12.261 1.00 96.00 304 PHE A N 1
ATOM 2389 C CA . PHE A 1 304 ? 2.387 14.158 -11.229 1.00 96.00 304 PHE A CA 1
ATOM 2390 C C . PHE A 1 304 ? 3.906 14.299 -11.113 1.00 96.00 304 PHE A C 1
ATOM 2392 O O . PHE A 1 304 ? 4.411 15.410 -11.219 1.00 96.00 304 PHE A O 1
ATOM 2399 N N . THR A 1 305 ? 4.646 13.194 -10.989 1.00 94.56 305 THR A N 1
ATOM 2400 C CA . THR A 1 305 ? 6.112 13.222 -10.897 1.00 94.56 305 THR A CA 1
ATOM 2401 C C . THR A 1 305 ? 6.737 13.872 -12.132 1.00 94.56 305 THR A C 1
ATOM 2403 O O . THR A 1 305 ? 7.589 14.745 -11.999 1.00 94.56 305 THR A O 1
ATOM 2406 N N . VAL A 1 306 ? 6.265 13.518 -13.334 1.00 94.75 306 VAL A N 1
ATOM 2407 C CA . VAL A 1 306 ? 6.819 14.052 -14.587 1.00 94.75 306 VAL A CA 1
ATOM 2408 C C . VAL A 1 306 ? 6.554 15.552 -14.754 1.00 94.75 306 VAL A C 1
ATOM 2410 O O . VAL A 1 306 ? 7.394 16.264 -15.297 1.00 94.75 306 VAL A O 1
ATOM 2413 N N . VAL A 1 307 ? 5.389 16.037 -14.319 1.00 94.31 307 VAL A N 1
ATOM 2414 C CA . VAL A 1 307 ? 5.011 17.456 -14.429 1.00 94.31 307 VAL A CA 1
ATOM 2415 C C . VAL A 1 307 ? 5.654 18.309 -13.332 1.00 94.31 307 VAL A C 1
ATOM 2417 O O . VAL A 1 307 ? 5.977 19.468 -13.585 1.00 94.31 307 VAL A O 1
ATOM 2420 N N . SER A 1 308 ? 5.824 17.757 -12.130 1.00 92.19 308 SER A N 1
ATOM 2421 C CA . SER A 1 308 ? 6.380 18.472 -10.975 1.00 92.19 308 SER A CA 1
ATOM 2422 C C . SER A 1 308 ? 7.906 18.587 -11.010 1.00 92.19 308 SER A C 1
ATOM 2424 O O . SER A 1 308 ? 8.453 19.512 -10.410 1.00 92.19 308 SER A O 1
ATOM 2426 N N . ASN A 1 309 ? 8.593 17.687 -11.718 1.00 90.06 309 ASN A N 1
ATOM 2427 C CA . ASN A 1 309 ? 10.051 17.665 -11.813 1.00 90.06 309 ASN A CA 1
ATOM 2428 C C . ASN A 1 309 ? 10.563 18.275 -13.130 1.00 90.06 309 ASN A C 1
ATOM 2430 O O . ASN A 1 309 ? 9.910 18.223 -14.172 1.00 90.06 309 ASN A O 1
ATOM 2434 N N . GLU A 1 310 ? 11.779 18.825 -13.096 1.00 90.25 310 GLU A N 1
ATOM 2435 C CA . GLU A 1 310 ? 12.481 19.311 -14.287 1.00 90.25 310 GLU A CA 1
ATOM 2436 C C . GLU A 1 310 ? 13.402 18.216 -14.841 1.00 90.25 310 GLU A C 1
ATOM 2438 O O . GLU A 1 310 ? 14.319 17.752 -14.160 1.00 90.25 310 GLU A O 1
ATOM 2443 N N . TYR A 1 311 ? 13.178 17.825 -16.097 1.00 92.50 311 TYR A N 1
ATOM 2444 C CA . TYR A 1 311 ? 13.999 16.839 -16.799 1.00 92.50 311 TYR A CA 1
ATOM 2445 C C . TYR A 1 311 ? 14.732 17.480 -17.972 1.00 92.50 311 TYR A C 1
ATOM 2447 O O . TYR A 1 311 ? 14.168 18.289 -18.714 1.00 92.50 311 TYR A O 1
ATOM 2455 N N . ASP A 1 312 ? 15.987 17.089 -18.158 1.00 90.62 312 ASP A N 1
ATOM 2456 C CA . ASP A 1 312 ? 16.863 17.612 -19.199 1.00 90.62 312 ASP A CA 1
ATOM 2457 C C . ASP A 1 312 ? 17.748 16.503 -19.800 1.00 90.62 312 ASP A C 1
ATOM 2459 O O . ASP A 1 312 ? 17.428 15.318 -19.718 1.00 90.62 312 ASP A O 1
ATOM 2463 N N . ALA A 1 313 ? 18.824 16.878 -20.497 1.00 89.06 313 ALA A N 1
ATOM 2464 C CA . ALA A 1 313 ? 19.713 15.917 -21.148 1.00 89.06 313 ALA A CA 1
ATOM 2465 C C . ALA A 1 313 ? 20.556 15.079 -20.164 1.00 89.06 313 ALA A C 1
ATOM 2467 O O . ALA A 1 313 ? 21.070 14.037 -20.568 1.00 89.06 313 ALA A O 1
ATOM 2468 N N . GLU A 1 314 ? 20.722 15.533 -18.919 1.00 87.50 314 GLU A N 1
ATOM 2469 C CA . GLU A 1 314 ? 21.490 14.859 -17.865 1.00 87.50 314 GLU A CA 1
ATOM 2470 C C . GLU A 1 314 ? 20.576 14.233 -16.797 1.00 87.50 314 GLU A C 1
ATOM 2472 O O . GLU A 1 314 ? 20.929 13.196 -16.241 1.00 87.50 314 GLU A O 1
ATOM 2477 N N . ASN A 1 315 ? 19.395 14.812 -16.549 1.00 88.75 315 ASN A N 1
ATOM 2478 C CA . ASN A 1 315 ? 18.360 14.277 -15.665 1.00 88.75 315 ASN A CA 1
ATOM 2479 C C . ASN A 1 315 ? 17.204 13.679 -16.481 1.00 88.75 315 ASN A C 1
ATOM 2481 O O . ASN A 1 315 ? 16.255 14.377 -16.850 1.00 88.75 315 ASN A O 1
ATOM 2485 N N . LEU A 1 316 ? 17.291 12.385 -16.793 1.00 92.81 316 LEU A N 1
ATOM 2486 C CA . LEU A 1 316 ? 16.297 11.699 -17.614 1.00 92.81 316 LEU A CA 1
ATOM 2487 C C . LEU A 1 316 ? 15.125 11.191 -16.769 1.00 92.81 316 LEU A C 1
ATOM 2489 O O . LEU A 1 316 ? 15.311 10.571 -15.729 1.00 92.81 316 LEU A O 1
ATOM 2493 N N . VAL A 1 317 ? 13.907 11.308 -17.306 1.00 92.75 317 VAL A N 1
ATOM 2494 C CA . VAL A 1 317 ? 12.684 10.728 -16.708 1.00 92.75 317 VAL A CA 1
ATOM 2495 C C . VAL A 1 317 ? 12.822 9.225 -16.436 1.00 92.75 317 VAL A C 1
ATOM 2497 O O . VAL A 1 317 ? 12.243 8.700 -15.492 1.00 92.75 317 VAL A O 1
ATOM 2500 N N . ASN A 1 318 ? 13.592 8.516 -17.265 1.00 90.56 318 ASN A N 1
ATOM 2501 C CA . ASN A 1 318 ? 13.786 7.071 -17.131 1.00 90.56 318 ASN A CA 1
ATOM 2502 C C . ASN A 1 318 ? 14.659 6.679 -15.929 1.00 90.56 318 ASN A C 1
ATOM 2504 O O . ASN A 1 318 ? 14.617 5.517 -15.528 1.00 90.56 318 ASN A O 1
ATOM 2508 N N . ASP A 1 319 ? 15.438 7.618 -15.388 1.00 92.62 319 ASP A N 1
ATOM 2509 C CA . ASP A 1 319 ? 16.301 7.397 -14.225 1.00 92.62 319 ASP A CA 1
ATOM 2510 C C . ASP A 1 319 ? 15.580 7.739 -12.907 1.00 92.62 319 ASP A C 1
ATOM 2512 O O . ASP A 1 319 ? 16.070 7.413 -11.826 1.00 92.62 319 ASP A O 1
ATOM 2516 N N . ASP A 1 320 ? 14.391 8.348 -12.984 1.00 95.12 320 ASP A N 1
ATOM 2517 C CA . ASP A 1 320 ? 13.559 8.676 -11.830 1.00 95.12 320 ASP A CA 1
ATOM 2518 C C . ASP A 1 320 ? 12.980 7.401 -11.193 1.00 95.12 320 ASP A C 1
ATOM 2520 O O . ASP A 1 320 ? 12.139 6.699 -11.770 1.00 95.12 320 ASP A O 1
ATOM 2524 N N . GLU A 1 321 ? 13.423 7.095 -9.971 1.00 94.50 321 GLU A N 1
ATOM 2525 C CA . GLU A 1 321 ? 13.018 5.886 -9.251 1.00 94.50 321 GLU A CA 1
ATOM 2526 C C . GLU A 1 321 ? 11.503 5.799 -9.030 1.00 94.50 321 GLU A C 1
ATOM 2528 O O . GLU A 1 321 ? 10.947 4.697 -9.046 1.00 94.50 321 GLU A O 1
ATOM 2533 N N . THR A 1 322 ? 10.824 6.934 -8.840 1.00 95.50 322 THR A N 1
ATOM 2534 C CA . THR A 1 322 ? 9.373 6.981 -8.631 1.00 95.50 322 THR A CA 1
ATOM 2535 C C . THR A 1 322 ? 8.647 6.609 -9.916 1.00 95.50 322 THR A C 1
ATOM 2537 O O . THR A 1 322 ? 7.766 5.745 -9.891 1.00 95.50 322 THR A O 1
ATOM 2540 N N . VAL A 1 323 ? 9.062 7.174 -11.056 1.00 97.00 323 VAL A N 1
ATOM 2541 C CA . VAL A 1 323 ? 8.498 6.837 -12.374 1.00 97.00 323 VAL A CA 1
ATOM 2542 C C . VAL A 1 323 ? 8.737 5.363 -12.703 1.00 97.00 323 VAL A C 1
ATOM 2544 O O . VAL A 1 323 ? 7.813 4.661 -13.131 1.00 97.00 323 VAL A O 1
ATOM 2547 N N . VAL A 1 324 ? 9.947 4.854 -12.455 1.00 96.69 324 VAL A N 1
ATOM 2548 C CA . VAL A 1 324 ? 10.291 3.442 -12.682 1.00 96.69 324 VAL A CA 1
ATOM 2549 C C . VAL A 1 324 ? 9.457 2.519 -11.790 1.00 96.69 324 VAL A C 1
ATOM 2551 O O . VAL A 1 324 ? 8.901 1.528 -12.281 1.00 96.69 324 VAL A O 1
ATOM 2554 N N . ALA A 1 325 ? 9.334 2.823 -10.495 1.00 97.25 325 ALA A N 1
ATOM 2555 C CA . ALA A 1 325 ? 8.550 2.020 -9.561 1.00 97.25 325 ALA A CA 1
ATOM 2556 C C . ALA A 1 325 ? 7.062 2.017 -9.930 1.00 97.25 325 ALA A C 1
ATOM 2558 O O . ALA A 1 325 ? 6.474 0.942 -10.068 1.00 97.25 325 ALA A O 1
ATOM 2559 N N . ALA A 1 326 ? 6.475 3.187 -10.188 1.00 97.62 326 ALA A N 1
ATOM 2560 C CA . ALA A 1 326 ? 5.080 3.319 -10.599 1.00 97.62 326 ALA A CA 1
ATOM 2561 C C . ALA A 1 326 ? 4.794 2.576 -11.916 1.00 97.62 326 ALA A C 1
ATOM 2563 O O . ALA A 1 326 ? 3.800 1.858 -12.024 1.00 97.62 326 ALA A O 1
ATOM 2564 N N . THR A 1 327 ? 5.704 2.646 -12.893 1.00 97.81 327 THR A N 1
ATOM 2565 C CA . THR A 1 327 ? 5.586 1.906 -14.162 1.00 97.81 327 THR A CA 1
ATOM 2566 C C . THR A 1 327 ? 5.613 0.390 -13.940 1.00 97.81 327 THR A C 1
ATOM 2568 O O . THR A 1 327 ? 4.869 -0.366 -14.572 1.00 97.81 327 THR A O 1
ATOM 2571 N N . ARG A 1 328 ? 6.442 -0.091 -13.007 1.00 97.50 328 ARG A N 1
ATOM 2572 C CA . ARG A 1 328 ? 6.475 -1.510 -12.627 1.00 97.50 328 ARG A CA 1
ATOM 2573 C C . ARG A 1 328 ? 5.208 -1.937 -11.883 1.00 97.50 328 ARG A C 1
ATOM 2575 O O . ARG A 1 328 ? 4.725 -3.035 -12.152 1.00 97.50 328 ARG A O 1
ATOM 2582 N N . CYS A 1 329 ? 4.636 -1.096 -11.022 1.00 97.56 329 CYS A N 1
ATOM 2583 C CA . CYS A 1 329 ? 3.323 -1.338 -10.415 1.00 97.56 329 CYS A CA 1
ATOM 2584 C C . CYS A 1 329 ? 2.217 -1.411 -11.481 1.00 97.56 329 CYS A C 1
ATOM 2586 O O . CYS A 1 329 ? 1.409 -2.342 -11.483 1.00 97.56 329 CYS A O 1
ATOM 2588 N N . LEU A 1 330 ? 2.238 -0.496 -12.455 1.00 97.00 330 LEU A N 1
ATOM 2589 C CA . LEU A 1 330 ? 1.298 -0.469 -13.576 1.00 97.00 330 LEU A CA 1
ATOM 2590 C C . LEU A 1 330 ? 1.362 -1.756 -14.412 1.00 97.00 330 LEU A C 1
ATOM 2592 O O . LEU A 1 330 ? 0.328 -2.276 -14.825 1.00 97.00 330 LEU A O 1
ATOM 2596 N N . LYS A 1 331 ? 2.553 -2.339 -14.595 1.00 97.00 331 LYS A N 1
ATOM 2597 C CA . LYS A 1 331 ? 2.715 -3.658 -15.230 1.00 97.00 331 LYS A CA 1
ATOM 2598 C C . LYS A 1 331 ? 1.975 -4.773 -14.471 1.00 97.00 331 LYS A C 1
ATOM 2600 O O . LYS A 1 331 ? 1.404 -5.659 -15.102 1.00 97.00 331 LYS A O 1
ATOM 2605 N N . VAL A 1 332 ? 1.957 -4.744 -13.137 1.00 96.50 332 VAL A N 1
ATOM 2606 C CA . VAL A 1 332 ? 1.218 -5.723 -12.312 1.00 96.50 332 VAL A CA 1
ATOM 2607 C C . VAL A 1 332 ? -0.294 -5.539 -12.478 1.00 96.50 332 VAL A C 1
ATOM 2609 O O . VAL A 1 332 ? -1.018 -6.525 -12.640 1.00 96.50 332 VAL A O 1
ATOM 2612 N N . ALA A 1 333 ? -0.759 -4.286 -12.507 1.00 94.62 333 ALA A N 1
ATOM 2613 C CA . ALA A 1 333 ? -2.157 -3.947 -12.778 1.00 94.62 333 ALA A CA 1
ATOM 2614 C C . ALA A 1 333 ? -2.588 -4.383 -14.190 1.00 94.62 333 ALA A C 1
ATOM 2616 O O . ALA A 1 333 ? -3.671 -4.935 -14.367 1.00 94.62 333 ALA A O 1
ATOM 2617 N N . PHE A 1 334 ? -1.710 -4.236 -15.183 1.00 94.44 334 PHE A N 1
ATOM 2618 C CA . PHE A 1 334 ? -1.927 -4.735 -16.541 1.00 94.44 334 PHE A CA 1
ATOM 2619 C C . PHE A 1 334 ? -2.045 -6.266 -16.594 1.00 94.44 334 PHE A C 1
ATOM 2621 O O . PHE A 1 334 ? -2.908 -6.807 -17.279 1.00 94.44 334 PHE A O 1
ATOM 2628 N N . TYR A 1 335 ? -1.237 -7.002 -15.829 1.00 94.06 335 TYR A N 1
ATOM 2629 C CA . TYR A 1 335 ? -1.434 -8.451 -15.725 1.00 94.06 335 TYR A CA 1
ATOM 2630 C C . TYR A 1 335 ? -2.752 -8.821 -15.047 1.00 94.06 335 TYR A C 1
ATOM 2632 O O . TYR A 1 335 ? -3.342 -9.842 -15.403 1.00 94.06 335 TYR A O 1
ATOM 2640 N N . ALA A 1 336 ? -3.228 -8.006 -14.104 1.00 93.19 336 ALA A N 1
ATOM 2641 C CA . ALA A 1 336 ? -4.522 -8.225 -13.472 1.00 93.19 336 ALA A CA 1
ATOM 2642 C C . ALA A 1 336 ? -5.665 -7.991 -14.467 1.00 93.19 336 ALA A C 1
ATOM 2644 O O . ALA A 1 336 ? -6.612 -8.775 -14.497 1.00 93.19 336 ALA A O 1
ATOM 2645 N N . SER A 1 337 ? -5.557 -6.964 -15.320 1.00 91.56 337 SER A N 1
ATOM 2646 C CA . SER A 1 337 ? -6.556 -6.685 -16.355 1.00 91.56 337 SER A CA 1
ATOM 2647 C C . SER A 1 337 ? -6.607 -7.773 -17.425 1.00 91.56 337 SER A C 1
ATOM 2649 O O . SER A 1 337 ? -7.701 -8.149 -17.825 1.00 91.56 337 SER A O 1
ATOM 2651 N N . ILE A 1 338 ? -5.468 -8.347 -17.831 1.00 90.69 338 ILE A N 1
ATOM 2652 C CA . ILE A 1 338 ? -5.450 -9.507 -18.741 1.00 90.69 338 ILE A CA 1
ATOM 2653 C C . ILE A 1 338 ? -6.121 -10.722 -18.091 1.00 90.69 338 ILE A C 1
ATOM 2655 O O . ILE A 1 338 ? -6.880 -11.425 -18.745 1.00 90.69 338 ILE A O 1
ATOM 2659 N N . GLN A 1 339 ? -5.845 -10.983 -16.811 1.00 87.81 339 GLN A N 1
ATOM 2660 C CA . GLN A 1 339 ? -6.413 -12.133 -16.099 1.00 87.81 339 GLN A CA 1
ATOM 2661 C C . GLN A 1 339 ? -7.911 -11.994 -15.805 1.00 87.81 339 GLN A C 1
ATOM 2663 O O . GLN A 1 339 ? -8.593 -13.010 -15.690 1.00 87.81 339 GLN A O 1
ATOM 2668 N N . GLY A 1 340 ? -8.393 -10.764 -15.615 1.00 83.12 340 GLY A N 1
ATOM 2669 C CA . GLY A 1 340 ? -9.798 -10.463 -15.327 1.00 83.12 340 GLY A CA 1
ATOM 2670 C C . GLY A 1 340 ? -10.615 -10.060 -16.555 1.00 83.12 340 GLY A C 1
ATOM 2671 O O . GLY A 1 340 ? -11.829 -9.915 -16.450 1.00 83.12 340 GLY A O 1
ATOM 2672 N N . GLY A 1 341 ? -9.963 -9.838 -17.696 1.00 77.31 341 GLY A N 1
ATOM 2673 C CA . GLY A 1 341 ? -10.603 -9.449 -18.944 1.00 77.31 341 GLY A CA 1
ATOM 2674 C C . GLY A 1 341 ? -11.223 -10.644 -19.658 1.00 77.31 341 GLY A C 1
ATOM 2675 O O . GLY A 1 341 ? -10.644 -11.728 -19.712 1.00 77.31 341 GLY A O 1
ATOM 2676 N N . GLU A 1 342 ? -12.397 -10.433 -20.242 1.00 68.25 342 GLU A N 1
ATOM 2677 C CA . GLU A 1 342 ? -12.989 -11.382 -21.180 1.00 68.25 342 GLU A CA 1
ATOM 2678 C C . GLU A 1 342 ? -12.326 -11.195 -22.552 1.00 68.25 342 GLU A C 1
ATOM 2680 O O . GLU A 1 342 ? -12.122 -10.067 -23.007 1.00 68.25 342 GLU A O 1
ATOM 2685 N N . LEU A 1 343 ? -11.940 -12.296 -23.203 1.00 64.19 343 LEU A N 1
ATOM 2686 C CA . LEU A 1 343 ? -11.416 -12.248 -24.567 1.00 64.19 343 LEU A CA 1
ATOM 2687 C C . LEU A 1 343 ? -12.538 -11.800 -25.503 1.00 64.19 343 LEU A C 1
ATOM 2689 O O . LEU A 1 343 ? -13.555 -12.483 -25.618 1.00 64.19 343 LEU A O 1
ATOM 2693 N N . ASP A 1 344 ? -12.334 -10.684 -26.195 1.00 66.25 344 ASP A N 1
ATOM 2694 C CA . ASP A 1 344 ? -13.269 -10.207 -27.207 1.00 66.25 344 ASP A CA 1
ATOM 2695 C C . ASP A 1 344 ? -13.205 -11.156 -28.418 1.00 66.25 344 ASP A C 1
ATOM 2697 O O . ASP A 1 344 ? -12.284 -11.108 -29.234 1.00 66.25 344 ASP A O 1
ATOM 2701 N N . VAL A 1 345 ? -14.145 -12.103 -28.503 1.00 68.69 345 VAL A N 1
ATOM 2702 C CA . VAL A 1 345 ? -14.167 -13.152 -29.549 1.00 68.69 345 VAL A CA 1
ATOM 2703 C C . VAL A 1 345 ? -14.687 -12.611 -30.895 1.00 68.69 345 VAL A C 1
ATOM 2705 O O . VAL A 1 345 ? -14.729 -13.320 -31.901 1.00 68.69 345 VAL A O 1
ATOM 2708 N N . GLY A 1 346 ? -15.097 -11.344 -30.942 1.00 61.91 346 GLY A N 1
ATOM 2709 C CA . GLY A 1 346 ? -15.824 -10.749 -32.056 1.00 61.91 346 GLY A CA 1
ATOM 2710 C C . GLY A 1 346 ? -14.964 -9.933 -33.012 1.00 61.91 346 GLY A C 1
ATOM 2711 O O . GLY A 1 346 ? -15.142 -8.725 -33.060 1.00 61.91 346 GLY A O 1
ATOM 2712 N N . ASN A 1 347 ? -14.084 -10.577 -33.788 1.00 55.00 347 ASN A N 1
ATOM 2713 C CA . ASN A 1 347 ? -13.865 -10.225 -35.205 1.00 55.00 347 ASN A CA 1
ATOM 2714 C C . ASN A 1 347 ? -13.030 -11.288 -35.949 1.00 55.00 347 ASN A C 1
ATOM 2716 O O . ASN A 1 347 ? -12.080 -10.966 -36.661 1.00 55.00 347 ASN A O 1
ATOM 2720 N N . SER A 1 348 ? -13.361 -12.573 -35.784 1.00 49.28 348 SER A N 1
ATOM 2721 C CA . SER A 1 348 ? -12.985 -13.544 -36.817 1.00 49.28 348 SER A CA 1
ATOM 2722 C C . SER A 1 348 ? -13.964 -13.329 -37.961 1.00 49.28 348 SER A C 1
ATOM 2724 O O . SER A 1 348 ? -15.140 -13.642 -37.816 1.00 49.28 348 SER A O 1
ATOM 2726 N N . GLU A 1 349 ? -13.505 -12.686 -39.030 1.00 52.38 349 GLU A N 1
ATOM 2727 C CA . GLU A 1 349 ? -14.280 -12.420 -40.238 1.00 52.38 349 GLU A CA 1
ATOM 2728 C C . GLU A 1 349 ? -15.045 -13.686 -40.658 1.00 52.38 349 GLU A C 1
ATOM 2730 O O . GLU A 1 349 ? -14.453 -14.669 -41.106 1.00 52.38 349 GLU A O 1
ATOM 2735 N N . GLU A 1 350 ? -16.372 -13.674 -40.511 1.00 50.72 350 GLU A N 1
ATOM 2736 C CA . GLU A 1 350 ? -17.248 -14.597 -41.228 1.00 50.72 350 GLU A CA 1
ATOM 2737 C C . GLU A 1 350 ? -17.205 -14.224 -42.723 1.00 50.72 350 GLU A C 1
ATOM 2739 O O . GLU A 1 350 ? -18.160 -13.695 -43.290 1.00 50.72 350 GLU A O 1
ATOM 2744 N N . GLU A 1 351 ? -16.092 -14.509 -43.407 1.00 49.50 351 GLU A N 1
ATOM 2745 C CA . GLU A 1 351 ? -16.105 -14.729 -44.855 1.00 49.50 351 GLU A CA 1
ATOM 2746 C C . GLU A 1 351 ? -16.808 -16.070 -45.111 1.00 49.50 351 GLU A C 1
ATOM 2748 O O . GLU A 1 351 ? -16.195 -17.120 -45.295 1.00 49.50 351 GLU A O 1
ATOM 2753 N N . GLY A 1 352 ? -18.140 -16.044 -45.033 1.00 47.06 352 GLY A N 1
ATOM 2754 C CA . GLY A 1 352 ? -18.944 -17.255 -44.902 1.00 47.06 352 GLY A CA 1
ATOM 2755 C C . GLY A 1 352 ? -20.337 -17.190 -45.518 1.00 47.06 352 GLY A C 1
ATOM 2756 O O . GLY A 1 352 ? -21.257 -17.777 -44.971 1.00 47.06 352 GLY A O 1
ATOM 2757 N N . GLY A 1 353 ? -20.492 -16.551 -46.681 1.00 43.75 353 GLY A N 1
ATOM 2758 C CA . GLY A 1 353 ? -21.558 -16.900 -47.629 1.00 43.75 353 GLY A CA 1
ATOM 2759 C C . GLY A 1 353 ? -22.885 -16.140 -47.510 1.00 43.75 353 GLY A C 1
ATOM 2760 O O . GLY A 1 353 ? -23.623 -16.241 -46.538 1.00 43.75 353 GLY A O 1
ATOM 2761 N N . GLY A 1 354 ? -23.250 -15.458 -48.599 1.00 37.16 354 GLY A N 1
ATOM 2762 C CA . GLY A 1 354 ? -24.574 -14.855 -48.739 1.00 37.16 354 GLY A CA 1
ATOM 2763 C C . GLY A 1 354 ? -24.773 -14.050 -50.019 1.00 37.16 354 GLY A C 1
ATOM 2764 O O . GLY A 1 354 ? -25.225 -12.913 -49.959 1.00 37.16 354 GLY A O 1
ATOM 2765 N N . LEU A 1 355 ? -24.443 -14.619 -51.185 1.00 41.47 355 LEU A N 1
ATOM 2766 C CA . LEU A 1 355 ? -24.901 -14.107 -52.483 1.00 41.47 355 LEU A CA 1
ATOM 2767 C C . LEU A 1 355 ? -26.436 -14.182 -52.544 1.00 41.47 355 LEU A C 1
ATOM 2769 O O . LEU A 1 355 ? -27.013 -15.204 -52.909 1.00 41.47 355 LEU A O 1
ATOM 2773 N N . GLY A 1 356 ? -27.096 -13.088 -52.173 1.00 43.53 356 GLY A N 1
ATOM 2774 C CA . GLY A 1 356 ? -28.511 -12.851 -52.419 1.00 43.53 356 GLY A CA 1
ATOM 2775 C C . GLY A 1 356 ? -28.691 -11.925 -53.616 1.00 43.53 356 GLY A C 1
ATOM 2776 O O . GLY A 1 356 ? -28.678 -10.710 -53.455 1.00 43.53 356 GLY A O 1
ATOM 2777 N N . VAL A 1 357 ? -28.899 -12.490 -54.806 1.00 44.00 357 VAL A N 1
ATOM 2778 C CA . VAL A 1 357 ? -29.602 -11.787 -55.887 1.00 44.00 357 VAL A CA 1
ATOM 2779 C C . VAL A 1 357 ? -30.701 -12.713 -56.379 1.00 44.00 357 VAL A C 1
ATOM 2781 O O . VAL A 1 357 ? -30.437 -13.769 -56.957 1.00 44.00 357 VAL A O 1
ATOM 2784 N N . ARG A 1 358 ? -31.935 -12.317 -56.082 1.00 39.69 358 ARG A N 1
ATOM 2785 C CA . ARG A 1 358 ? -33.151 -12.834 -56.691 1.00 39.69 358 ARG A CA 1
ATOM 2786 C C . ARG A 1 358 ? -33.761 -11.728 -57.529 1.00 39.69 358 ARG A C 1
ATOM 2788 O O . ARG A 1 358 ? -33.694 -10.570 -57.058 1.00 39.69 358 ARG A O 1
#

InterPro domains:
  IPR032353 Ubiquitin-protein ligase E3A, N-terminal zinc-binding domain [PF16558] (26-80)
  IPR042556 Ubiquitin-protein ligase E3A, N-terminal zinc-binding domain superfamily [G3DSA:6.10.130.10] (21-84)